Protein AF-0000000077371888 (afdb_homodimer)

Organism: NCBI:txid30044

Nearest PDB structures (foldseek):
  1ywh-assembly2_C  TM=6.115E-01  e=8.824E-02  Homo sapiens
  5wux-ass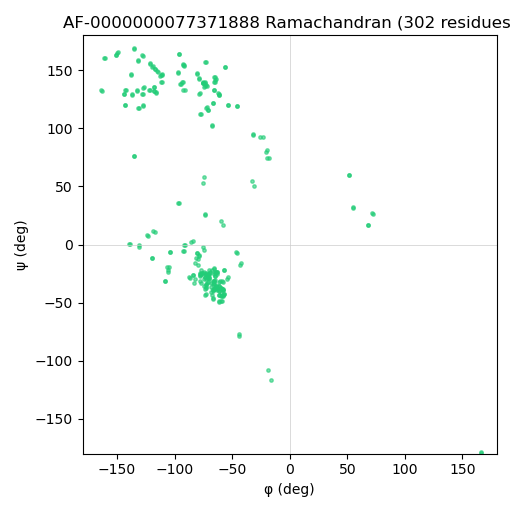embly3_E  TM=1.763E-01  e=5.895E+00  Homo sapiens

Structure (mmCIF, N/CA/C/O backbone):
data_AF-0000000077371888-model_v1
#
loop_
_entity.id
_entity.type
_entity.pdbx_description
1 polymer 'Protein quiver'
#
loop_
_atom_site.group_PDB
_atom_site.id
_atom_site.type_symbol
_atom_site.label_atom_id
_atom_site.label_alt_id
_atom_site.label_comp_id
_atom_site.label_asym_id
_atom_site.label_entity_id
_atom_site.label_seq_id
_atom_site.pdbx_PDB_ins_code
_atom_site.Cartn_x
_atom_site.Cartn_y
_atom_site.Cartn_z
_atom_site.occupancy
_atom_site.B_iso_or_equiv
_atom_site.auth_seq_id
_atom_site.auth_comp_id
_atom_site.auth_asym_id
_atom_site.auth_atom_id
_atom_site.pdbx_PDB_model_num
ATOM 1 N N . MET A 1 1 ? -10.828 55 22.969 1 31.5 1 MET A N 1
ATOM 2 C CA . MET A 1 1 ? -10.188 53.781 23.453 1 31.5 1 MET A CA 1
ATOM 3 C C . MET A 1 1 ? -10.781 52.531 22.797 1 31.5 1 MET A C 1
ATOM 5 O O . MET A 1 1 ? -10.422 51.406 23.141 1 31.5 1 MET A O 1
ATOM 9 N N . TYR A 1 2 ? -11.992 52.594 22.344 1 49.09 2 TYR A N 1
ATOM 10 C CA . TYR A 1 2 ? -12.734 51.469 21.766 1 49.09 2 TYR A CA 1
ATOM 11 C C . TYR A 1 2 ? -12.117 51.062 20.438 1 49.09 2 TYR A C 1
ATOM 13 O O . TYR A 1 2 ? -12.391 49.969 19.953 1 49.09 2 TYR A O 1
ATOM 21 N N . LYS A 1 3 ? -11.562 51.938 19.641 1 50.28 3 LYS A N 1
ATOM 22 C CA . LYS A 1 3 ? -11.039 51.562 18.328 1 50.28 3 LYS A CA 1
ATOM 23 C C . LYS A 1 3 ? -9.891 50.562 18.469 1 50.28 3 LYS A C 1
ATOM 25 O O . LYS A 1 3 ? -9.523 49.906 17.484 1 50.28 3 LYS A O 1
ATOM 30 N N . LYS A 1 4 ? -9.086 50.719 19.516 1 49.94 4 LYS A N 1
ATOM 31 C CA . LYS A 1 4 ? -7.941 49.844 19.672 1 49.94 4 LYS A CA 1
ATOM 32 C C . LYS A 1 4 ? -8.398 48.406 19.891 1 49.94 4 LYS A C 1
ATOM 34 O O . LYS A 1 4 ? -7.66 47.438 19.609 1 49.94 4 LYS A O 1
ATOM 39 N N . VAL A 1 5 ? -9.57 48.25 20.516 1 48.91 5 VAL A N 1
ATOM 40 C CA . VAL A 1 5 ? -9.969 46.875 20.828 1 48.91 5 VAL A CA 1
ATOM 41 C C . VAL A 1 5 ? -10.484 46.188 19.578 1 48.91 5 VAL A C 1
ATOM 43 O O . VAL A 1 5 ? -10.43 44.969 19.469 1 48.91 5 VAL A O 1
ATOM 46 N N . LEU A 1 6 ? -10.984 46.938 18.609 1 47.34 6 LEU A N 1
ATOM 47 C CA . LEU A 1 6 ? -11.586 46.25 17.484 1 47.34 6 LEU A CA 1
ATOM 48 C C . LEU A 1 6 ? -10.508 45.625 16.594 1 47.34 6 LEU A C 1
ATOM 50 O O . LEU A 1 6 ? -10.727 44.562 15.992 1 47.34 6 LEU A O 1
ATOM 54 N N . THR A 1 7 ? -9.289 46.219 16.578 1 47.88 7 THR A N 1
ATOM 55 C CA . THR A 1 7 ? -8.344 45.656 15.617 1 47.88 7 THR A CA 1
ATOM 56 C C . THR A 1 7 ? -7.805 44.312 16.109 1 47.88 7 THR A C 1
ATOM 58 O O . THR A 1 7 ? -7.449 43.438 15.305 1 47.88 7 THR A O 1
ATOM 61 N N . VAL A 1 8 ? -7.758 44.219 17.5 1 45.88 8 VAL A N 1
ATOM 62 C CA . VAL A 1 8 ? -7.141 42.969 17.969 1 45.88 8 VAL A CA 1
ATOM 63 C C . VAL A 1 8 ? -8.094 41.812 17.734 1 45.88 8 VAL A C 1
ATOM 65 O O . VAL A 1 8 ? -7.652 40.656 17.562 1 45.88 8 VAL A O 1
ATOM 68 N N . SER A 1 9 ? -9.414 42.125 17.688 1 46.62 9 SER A N 1
ATOM 69 C CA . SER A 1 9 ? -10.289 40.969 17.562 1 46.62 9 SER A CA 1
ATOM 70 C C . SER A 1 9 ? -10.234 40.375 16.141 1 46.62 9 SER A C 1
ATOM 72 O O . SER A 1 9 ? -10.516 39.188 15.945 1 46.62 9 SER A O 1
ATOM 74 N N . VAL A 1 10 ? -10.148 41.312 15.188 1 45.78 10 VAL A N 1
ATOM 75 C CA . VAL A 1 10 ? -10.188 40.75 13.836 1 45.78 10 VAL A CA 1
ATOM 76 C C . VAL A 1 10 ? -8.938 39.906 13.594 1 45.78 10 VAL A C 1
ATOM 78 O O . VAL A 1 10 ? -8.984 38.906 12.852 1 45.78 10 VAL A O 1
ATOM 81 N N . LEU A 1 11 ? -7.84 40.344 14.25 1 44.25 11 LEU A N 1
ATOM 82 C CA . LEU A 1 11 ? -6.637 39.562 13.961 1 44.25 11 LEU A CA 1
ATOM 83 C C . LEU A 1 11 ? -6.719 38.188 14.57 1 44.25 11 LEU A C 1
ATOM 85 O O . LEU A 1 11 ? -6.094 37.25 14.07 1 44.25 11 LEU A O 1
ATOM 89 N N . LEU A 1 12 ? -7.441 38.125 15.688 1 42.69 12 LEU A N 1
ATOM 90 C CA . LEU A 1 12 ? -7.477 36.781 16.266 1 42.69 12 LEU A CA 1
ATOM 91 C C . LEU A 1 12 ? -8.352 35.844 15.445 1 42.69 12 LEU A C 1
ATOM 93 O O . LEU A 1 12 ? -8.188 34.625 15.5 1 42.69 12 LEU A O 1
ATOM 97 N N . ALA A 1 13 ? -9.406 36.406 14.898 1 42.41 13 ALA A N 1
ATOM 98 C CA . ALA A 1 13 ? -10.305 35.469 14.203 1 42.41 13 ALA A CA 1
ATOM 99 C C . ALA A 1 13 ? -9.617 34.844 13 1 42.41 13 ALA A C 1
ATOM 101 O O . ALA A 1 13 ? -10.039 33.781 12.508 1 42.41 13 ALA A O 1
ATOM 102 N N . PHE A 1 14 ? -8.812 35.625 12.312 1 41.66 14 PHE A N 1
ATOM 103 C CA . PHE A 1 14 ? -8.336 35.031 11.055 1 41.66 14 PHE A CA 1
ATOM 104 C C . PHE A 1 14 ? -7.562 33.75 11.305 1 41.66 14 PHE A C 1
ATOM 106 O O . PHE A 1 14 ? -7.535 32.875 10.445 1 41.66 14 PHE A O 1
ATOM 113 N N . ILE A 1 15 ? -6.777 33.875 12.328 1 38.34 15 ILE A N 1
ATOM 114 C CA . ILE A 1 15 ? -5.797 32.781 12.305 1 38.34 15 ILE A CA 1
ATOM 115 C C . ILE A 1 15 ? -6.465 31.469 12.719 1 38.34 15 ILE A C 1
ATOM 117 O O . ILE A 1 15 ? -5.789 30.516 13.117 1 38.34 15 ILE A O 1
ATOM 121 N N . CYS A 1 16 ? -7.672 31.5 13.102 1 36.72 16 CYS A N 1
ATOM 122 C CA . CYS A 1 16 ? -8.117 30.141 13.344 1 36.72 16 CYS A CA 1
ATOM 123 C C . CYS A 1 16 ? -7.969 29.297 12.086 1 36.72 16 CYS A C 1
ATOM 125 O O . CYS A 1 16 ? -8.945 29.078 11.359 1 36.72 16 CYS A O 1
ATOM 127 N N . VAL A 1 17 ? -7.203 29.734 11.141 1 38.38 17 VAL A N 1
ATOM 128 C CA . VAL A 1 17 ? -7.008 28.734 10.094 1 38.38 17 VAL A CA 1
ATOM 129 C C . VAL A 1 17 ? -7.039 27.344 10.703 1 38.38 17 VAL A C 1
ATOM 131 O O . VAL A 1 17 ? -6.438 27.094 11.75 1 38.38 17 VAL A O 1
ATOM 134 N N . ARG A 1 18 ? -8.18 26.734 10.688 1 39.91 18 ARG A N 1
ATOM 135 C CA . ARG A 1 18 ? -8.234 25.281 10.867 1 39.91 18 ARG A CA 1
ATOM 136 C C . ARG A 1 18 ? -6.867 24.656 10.617 1 39.91 18 ARG A C 1
ATOM 138 O O . ARG A 1 18 ? -6.352 24.703 9.5 1 39.91 18 ARG A O 1
ATOM 145 N N . LEU A 1 19 ? -5.926 24.781 11.5 1 40.38 19 LEU A N 1
ATOM 146 C CA . LEU A 1 19 ? -4.754 23.906 11.453 1 40.38 19 LEU A CA 1
ATOM 147 C C . LEU A 1 19 ? -5.113 22.547 10.883 1 40.38 19 LEU A C 1
ATOM 149 O O . LEU A 1 19 ? -5.793 21.75 11.531 1 40.38 19 LEU A O 1
ATOM 153 N N . ALA A 1 20 ? -5.75 22.547 9.797 1 46.78 20 ALA A N 1
ATOM 154 C CA . ALA A 1 20 ? -5.742 21.219 9.203 1 46.78 20 ALA A CA 1
ATOM 155 C C . ALA A 1 20 ? -4.594 20.375 9.742 1 46.78 20 ALA A C 1
ATOM 157 O O . ALA A 1 20 ? -3.443 20.828 9.773 1 46.78 20 ALA A O 1
ATOM 158 N N . ALA A 1 21 ? -4.844 19.844 10.961 1 57.78 21 ALA A N 1
ATOM 159 C CA . ALA A 1 21 ? -3.84 19 11.617 1 57.78 21 ALA A CA 1
ATOM 160 C C . ALA A 1 21 ? -2.889 18.391 10.594 1 57.78 21 ALA A C 1
ATOM 162 O O . ALA A 1 21 ? -3.322 17.688 9.68 1 57.78 21 ALA A O 1
ATOM 163 N N . SER A 1 22 ? -1.815 19.031 10.336 1 86.62 22 SER A N 1
ATOM 164 C CA . SER A 1 22 ? -0.741 18.625 9.438 1 86.62 22 SER A CA 1
ATOM 165 C C . SER A 1 22 ? -0.355 17.156 9.656 1 86.62 22 SER A C 1
ATOM 167 O O . SER A 1 22 ? -0.182 16.734 10.797 1 86.62 22 SER A O 1
ATOM 169 N N . LEU A 1 23 ? -0.468 16.359 8.75 1 93.44 23 LEU A N 1
ATOM 170 C CA . LEU A 1 23 ? -0.084 14.961 8.789 1 93.44 23 LEU A CA 1
ATOM 171 C C . LEU A 1 23 ? 1.412 14.812 9.047 1 93.44 23 LEU A C 1
ATOM 173 O O . LEU A 1 23 ? 2.221 15.531 8.461 1 93.44 23 LEU A O 1
ATOM 177 N N . SER A 1 24 ? 1.751 13.953 10.047 1 96.56 24 SER A N 1
ATOM 178 C CA . SER A 1 24 ? 3.148 13.617 10.297 1 96.56 24 SER A CA 1
ATOM 179 C C . SER A 1 24 ? 3.447 12.164 9.938 1 96.56 24 SER A C 1
ATOM 181 O O . SER A 1 24 ? 2.633 11.281 10.195 1 96.56 24 SER A O 1
ATOM 183 N N . CYS A 1 25 ? 4.633 12.023 9.336 1 97.62 25 CYS A N 1
ATOM 184 C CA . CYS A 1 25 ? 5.055 10.688 8.93 1 97.62 25 CYS A CA 1
ATOM 185 C C . CYS A 1 25 ? 6.484 10.406 9.367 1 97.62 25 CYS A C 1
ATOM 187 O O . CYS A 1 25 ? 7.25 11.336 9.633 1 97.62 25 CYS A O 1
ATOM 189 N N . TYR A 1 26 ? 6.836 9.102 9.469 1 97.69 26 TYR A N 1
ATOM 190 C CA . TYR A 1 26 ? 8.234 8.711 9.562 1 97.69 26 TYR A CA 1
ATOM 191 C C . TYR A 1 26 ? 8.922 8.812 8.211 1 97.69 26 TYR A C 1
ATOM 193 O O . TYR A 1 26 ? 8.336 8.477 7.18 1 97.69 26 TYR A O 1
ATOM 201 N N . THR A 1 27 ? 10.18 9.328 8.266 1 98.12 27 THR A N 1
ATOM 202 C CA . THR A 1 27 ? 10.93 9.492 7.023 1 98.12 27 THR A CA 1
ATOM 203 C C . THR A 1 27 ? 12.297 8.82 7.125 1 98.12 27 THR A C 1
ATOM 205 O O . THR A 1 27 ? 12.969 8.914 8.156 1 98.12 27 THR A O 1
ATOM 208 N N . CYS A 1 28 ? 12.727 8.109 6.156 1 97.94 28 CYS A N 1
ATOM 209 C CA . CYS A 1 28 ? 14.039 7.512 5.938 1 97.94 28 CYS A CA 1
ATOM 210 C C . CYS A 1 28 ? 14.234 7.145 4.473 1 97.94 28 CYS A C 1
ATOM 212 O O . CYS A 1 28 ? 13.266 7.016 3.725 1 97.94 28 CYS A O 1
ATOM 214 N N . VAL A 1 29 ? 15.523 6.965 4.008 1 97.06 29 VAL A N 1
ATOM 215 C CA . VAL A 1 29 ? 15.727 6.809 2.568 1 97.06 29 VAL A CA 1
ATOM 216 C C . VAL A 1 29 ? 16.609 5.59 2.297 1 97.06 29 VAL A C 1
ATOM 218 O O . VAL A 1 29 ? 16.938 5.297 1.145 1 97.06 29 VAL A O 1
ATOM 221 N N . ASN A 1 30 ? 17.062 4.922 3.348 1 95.06 30 ASN A N 1
ATOM 222 C CA . ASN A 1 30 ? 17.781 3.666 3.215 1 95.06 30 ASN A CA 1
ATOM 223 C C . ASN A 1 30 ? 17.547 2.75 4.414 1 95.06 30 ASN A C 1
ATOM 225 O O . ASN A 1 30 ? 17.031 3.188 5.441 1 95.06 30 ASN A O 1
ATOM 229 N N . PRO A 1 31 ? 17.938 1.428 4.199 1 95.31 31 PRO A N 1
ATOM 230 C CA . PRO A 1 31 ? 17.641 0.455 5.254 1 95.31 31 PRO A CA 1
ATOM 231 C C . PRO A 1 31 ? 18.266 0.824 6.594 1 95.31 31 PRO A C 1
ATOM 233 O O . PRO A 1 31 ? 17.641 0.655 7.645 1 95.31 31 PRO A O 1
ATOM 236 N N . ASN A 1 32 ? 19.422 1.334 6.602 1 94.44 32 ASN A N 1
ATOM 237 C CA . ASN A 1 32 ? 20.094 1.685 7.844 1 94.44 32 ASN A CA 1
ATOM 238 C C . ASN A 1 32 ? 19.391 2.832 8.562 1 94.44 32 ASN A C 1
ATOM 240 O O . ASN A 1 32 ? 19.156 2.766 9.766 1 94.44 32 ASN A O 1
ATOM 244 N N . ASP A 1 33 ? 19.016 3.912 7.871 1 95.12 33 ASP A N 1
ATOM 245 C CA . ASP A 1 33 ? 18.312 5.055 8.438 1 95.12 33 ASP A CA 1
ATOM 246 C C . ASP A 1 33 ? 16.922 4.652 8.922 1 95.12 33 ASP A C 1
ATOM 248 O O . ASP A 1 33 ? 16.391 5.254 9.852 1 95.12 33 ASP A O 1
ATOM 252 N N . CYS A 1 34 ? 16.406 3.652 8.305 1 96.5 34 CYS A N 1
ATOM 253 C CA . CYS A 1 34 ? 15.023 3.273 8.594 1 96.5 34 CYS A CA 1
ATOM 254 C C . CYS A 1 34 ? 14.938 2.482 9.898 1 96.5 34 CYS A C 1
ATOM 256 O O . CYS A 1 34 ? 13.844 2.234 10.406 1 96.5 34 CYS A O 1
ATOM 258 N N . LYS A 1 35 ? 16.047 2.119 10.43 1 93.62 35 LYS A N 1
ATOM 259 C CA . LYS A 1 35 ? 16.047 1.517 11.766 1 93.62 35 LYS A CA 1
ATOM 260 C C . LYS A 1 35 ? 15.609 2.521 12.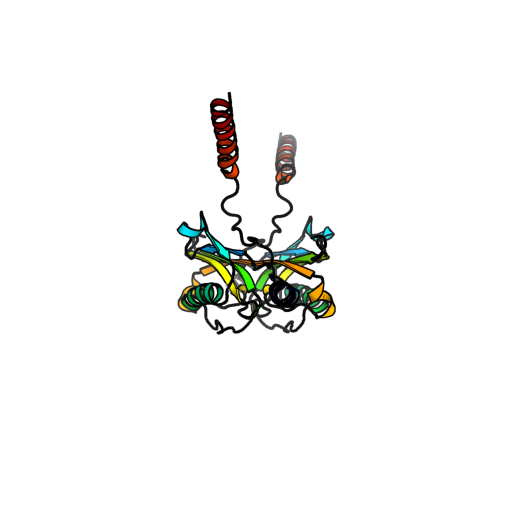828 1 93.62 35 LYS A C 1
ATOM 262 O O . LYS A 1 35 ? 15 2.146 13.82 1 93.62 35 LYS A O 1
ATOM 267 N N . LYS A 1 36 ? 15.93 3.738 12.656 1 94.75 36 LYS A N 1
ATOM 268 C CA . LYS A 1 36 ? 15.523 4.859 13.5 1 94.75 36 LYS A CA 1
ATOM 269 C C . LYS A 1 36 ? 15.07 6.047 12.656 1 94.75 36 LYS A C 1
ATOM 271 O O . LYS A 1 36 ? 15.719 7.09 12.641 1 94.75 36 LYS A O 1
ATOM 276 N N . PRO A 1 37 ? 13.906 5.914 12.141 1 96.75 37 PRO A N 1
ATOM 277 C CA . PRO A 1 37 ? 13.453 6.973 11.227 1 96.75 37 PRO A CA 1
ATOM 278 C C . PRO A 1 37 ? 13.094 8.266 11.961 1 96.75 37 PRO A C 1
ATOM 280 O O . PRO A 1 37 ? 12.766 8.234 13.148 1 96.75 37 PRO A O 1
ATOM 283 N N . LYS A 1 38 ? 13.141 9.328 11.266 1 96.44 38 LYS A N 1
ATOM 284 C CA . LYS A 1 38 ? 12.766 10.625 11.82 1 96.44 38 LYS A CA 1
ATOM 285 C C . LYS A 1 38 ? 11.297 10.938 11.547 1 96.44 38 LYS A C 1
ATOM 287 O O . LYS A 1 38 ? 10.719 10.414 10.594 1 96.44 38 LYS A O 1
ATOM 292 N N . GLN A 1 39 ? 10.766 11.742 12.398 1 96.81 39 GLN A N 1
ATOM 293 C CA . GLN A 1 39 ? 9.406 12.234 12.172 1 96.81 39 GLN A CA 1
ATOM 294 C C . GLN A 1 39 ? 9.422 13.539 11.383 1 96.81 39 GLN A C 1
ATOM 296 O O . GLN A 1 39 ? 10.211 14.438 11.672 1 96.81 39 GLN A O 1
ATOM 301 N N . THR A 1 40 ? 8.586 13.609 10.375 1 97.25 40 THR A N 1
ATOM 302 C CA . THR A 1 40 ? 8.5 14.797 9.539 1 97.25 40 THR A CA 1
ATOM 303 C C . THR A 1 40 ? 7.043 15.211 9.344 1 97.25 40 THR A C 1
ATOM 305 O O . THR A 1 40 ? 6.184 14.367 9.062 1 97.25 40 THR A O 1
ATOM 308 N N . THR A 1 41 ? 6.766 16.5 9.539 1 96.88 41 THR A N 1
ATOM 309 C CA . THR A 1 41 ? 5.465 17.031 9.148 1 96.88 41 THR A CA 1
ATOM 310 C C . THR A 1 41 ? 5.371 17.172 7.629 1 96.88 41 THR A C 1
ATOM 312 O O . THR A 1 41 ? 6.281 17.688 6.984 1 96.88 41 THR A O 1
ATOM 315 N N . CYS A 1 42 ? 4.234 16.75 7.113 1 96.38 42 CYS A N 1
ATOM 316 C CA . CYS A 1 42 ? 4.113 16.703 5.66 1 96.38 42 CYS A CA 1
ATOM 317 C C . CYS A 1 42 ? 3.861 18.094 5.082 1 96.38 42 CYS A C 1
ATOM 319 O O . CYS A 1 42 ? 2.975 18.812 5.547 1 96.38 42 CYS A O 1
ATOM 321 N N . THR A 1 43 ? 4.602 18.422 4.141 1 95.19 43 THR A N 1
ATOM 322 C CA . THR A 1 43 ? 4.496 19.594 3.26 1 95.19 43 THR A CA 1
ATOM 323 C C . THR A 1 43 ? 4.715 19.172 1.806 1 95.19 43 THR A C 1
ATOM 325 O O . THR A 1 43 ? 5.117 18.047 1.526 1 95.19 43 THR A O 1
ATOM 328 N N . THR A 1 44 ? 4.418 20.078 0.918 1 95.06 44 THR A N 1
ATOM 329 C CA . THR A 1 44 ? 4.699 19.828 -0.49 1 95.06 44 THR A CA 1
ATOM 330 C C . THR A 1 44 ? 6.176 19.516 -0.698 1 95.06 44 THR A C 1
ATOM 332 O O . THR A 1 44 ? 6.527 18.594 -1.443 1 95.06 44 THR A O 1
ATOM 335 N N . ALA A 1 45 ? 7.016 20.281 -0.023 1 95.56 45 ALA A N 1
ATOM 336 C CA . ALA A 1 45 ? 8.453 20.062 -0.159 1 95.56 45 ALA A CA 1
ATOM 337 C C . ALA A 1 45 ? 8.852 18.672 0.315 1 95.56 45 ALA A C 1
ATOM 339 O O . ALA A 1 45 ? 9.609 17.969 -0.363 1 95.56 45 ALA A O 1
ATOM 340 N N . ALA A 1 46 ? 8.398 18.297 1.452 1 96.5 46 ALA A N 1
ATOM 341 C CA . ALA A 1 46 ? 8.703 16.984 1.995 1 96.5 46 ALA A CA 1
ATOM 342 C C . ALA A 1 46 ? 8.219 15.875 1.062 1 96.5 46 ALA A C 1
ATOM 344 O O . ALA A 1 46 ? 8.93 14.898 0.827 1 96.5 46 ALA A O 1
ATOM 345 N N . ALA A 1 47 ? 7.02 16.016 0.559 1 97.12 47 ALA A N 1
ATOM 346 C CA . ALA A 1 47 ? 6.453 15.031 -0.357 1 97.12 47 ALA A CA 1
ATOM 347 C C . ALA A 1 47 ? 7.25 14.969 -1.656 1 97.12 47 ALA A C 1
ATOM 349 O O . ALA A 1 47 ? 7.43 13.891 -2.23 1 97.12 47 ALA A O 1
ATOM 350 N N . ASN A 1 48 ? 7.75 16.078 -2.123 1 96.56 48 ASN A N 1
ATOM 351 C CA . ASN A 1 48 ? 8.562 16.109 -3.334 1 96.56 48 ASN A CA 1
ATOM 352 C C . ASN A 1 48 ? 9.883 15.383 -3.139 1 96.56 48 ASN A C 1
ATOM 354 O O . ASN A 1 48 ? 10.375 14.719 -4.055 1 96.56 48 ASN A O 1
ATOM 358 N N . VAL A 1 49 ? 10.469 15.516 -1.993 1 97.06 49 VAL A N 1
ATOM 359 C CA . VAL A 1 49 ? 11.711 14.805 -1.698 1 97.06 49 VAL A CA 1
ATOM 360 C C . VAL A 1 49 ? 11.477 13.297 -1.81 1 97.06 49 VAL A C 1
ATOM 362 O O . VAL A 1 49 ? 12.266 12.586 -2.43 1 97.06 49 VAL A O 1
ATOM 365 N N . THR A 1 50 ? 10.422 12.828 -1.192 1 97.62 50 THR A N 1
ATOM 366 C CA . THR A 1 50 ? 10.094 11.406 -1.296 1 97.62 50 THR A CA 1
ATOM 367 C C . THR A 1 50 ? 9.906 11 -2.754 1 97.62 50 THR A C 1
ATOM 369 O O . THR A 1 50 ? 10.398 9.953 -3.182 1 97.62 50 THR A O 1
ATOM 372 N N . SER A 1 51 ? 9.195 11.797 -3.533 1 97.81 51 SER A N 1
ATOM 373 C CA . SER A 1 51 ? 8.984 11.516 -4.949 1 97.81 51 SER A CA 1
ATOM 374 C C . SER A 1 51 ? 10.312 11.453 -5.703 1 97.81 51 SER A C 1
ATOM 376 O O . SER A 1 51 ? 10.461 10.648 -6.629 1 97.81 51 SER A O 1
ATOM 378 N N . ASP A 1 52 ? 11.211 12.281 -5.344 1 97.56 52 ASP A N 1
ATOM 379 C CA . ASP A 1 52 ? 12.523 12.258 -5.98 1 97.56 52 ASP A CA 1
ATOM 380 C C . ASP A 1 52 ? 13.227 10.914 -5.75 1 97.56 52 ASP A C 1
ATOM 382 O O . ASP A 1 52 ? 13.82 10.352 -6.672 1 97.56 52 ASP A O 1
ATOM 386 N N . TYR A 1 53 ? 13.148 10.438 -4.57 1 97.94 53 TYR A N 1
ATOM 387 C CA . TYR A 1 53 ? 13.75 9.141 -4.285 1 97.94 53 TYR A CA 1
ATOM 388 C C . TYR A 1 53 ? 13.023 8.023 -5.027 1 97.94 53 TYR A C 1
ATOM 390 O O . TYR A 1 53 ? 13.648 7.07 -5.488 1 97.94 53 TYR A O 1
ATOM 398 N N . LEU A 1 54 ? 11.688 8.109 -5.09 1 97.94 54 LEU A N 1
ATOM 399 C CA . LEU A 1 54 ? 10.938 7.137 -5.875 1 97.94 54 LEU A CA 1
ATOM 400 C C . LEU A 1 54 ? 11.398 7.137 -7.328 1 97.94 54 LEU A C 1
ATOM 402 O O . LEU A 1 54 ? 11.508 6.078 -7.945 1 97.94 54 LEU A O 1
ATOM 406 N N . ARG A 1 55 ? 11.688 8.297 -7.887 1 97.75 55 ARG A N 1
ATOM 407 C CA . ARG A 1 55 ? 12.047 8.445 -9.289 1 97.75 55 ARG A CA 1
ATOM 408 C C . ARG A 1 55 ? 13.352 7.723 -9.609 1 97.75 55 ARG A C 1
ATOM 410 O O . ARG A 1 55 ? 13.602 7.359 -10.758 1 97.75 55 ARG A O 1
ATOM 417 N N . VAL A 1 56 ? 14.156 7.531 -8.625 1 97.5 56 VAL A N 1
ATOM 418 C CA . VAL A 1 56 ? 15.43 6.852 -8.844 1 97.5 56 VAL A CA 1
ATOM 419 C C . VAL A 1 56 ? 15.18 5.43 -9.336 1 97.5 56 VAL A C 1
ATOM 421 O O . VAL A 1 56 ? 15.836 4.969 -10.273 1 97.5 56 VAL A O 1
ATOM 424 N N . TYR A 1 57 ? 14.203 4.746 -8.844 1 97.25 57 TYR A N 1
ATOM 425 C CA . TYR A 1 57 ? 14.086 3.314 -9.102 1 97.25 57 TYR A CA 1
ATOM 426 C C . TYR A 1 57 ? 12.781 2.994 -9.82 1 97.25 57 TYR A C 1
ATOM 428 O O . TYR A 1 57 ? 12.57 1.863 -10.266 1 97.25 57 TYR A O 1
ATOM 436 N N . HIS A 1 58 ? 11.891 3.934 -9.883 1 97.06 58 HIS A N 1
ATOM 437 C CA . HIS A 1 58 ? 10.578 3.666 -10.453 1 97.06 58 HIS A CA 1
ATOM 438 C C . HIS A 1 58 ? 10.336 4.516 -11.695 1 97.06 58 HIS A C 1
ATOM 440 O O . HIS A 1 58 ? 10.844 5.633 -11.805 1 97.06 58 HIS A O 1
ATOM 446 N N . ASP A 1 59 ? 9.531 3.984 -12.594 1 95.75 59 ASP A N 1
ATOM 447 C CA . ASP A 1 59 ? 9.039 4.723 -13.758 1 95.75 59 ASP A CA 1
ATOM 448 C C . ASP A 1 59 ? 7.703 5.398 -13.453 1 95.75 59 ASP A C 1
ATOM 450 O O . ASP A 1 59 ? 7.023 5.035 -12.492 1 95.75 59 ASP A O 1
ATOM 454 N N . ASN A 1 60 ? 7.379 6.477 -14.133 1 93.06 60 ASN A N 1
ATOM 455 C CA . ASN A 1 60 ? 6.062 7.105 -14.211 1 93.06 60 ASN A CA 1
ATOM 456 C C . ASN A 1 60 ? 5.699 7.805 -12.906 1 93.06 60 ASN A C 1
ATOM 458 O O . ASN A 1 60 ? 4.531 7.812 -12.508 1 93.06 60 ASN A O 1
ATOM 462 N N . VAL A 1 61 ? 6.738 8.203 -12.203 1 95.81 61 VAL A N 1
ATOM 463 C CA . VAL A 1 61 ? 6.449 9 -11.016 1 95.81 61 VAL A CA 1
ATOM 464 C C . VAL A 1 61 ? 5.957 10.383 -11.438 1 95.81 61 VAL A C 1
ATOM 466 O O . VAL A 1 61 ? 6.723 11.188 -11.969 1 95.81 61 VAL A O 1
ATOM 469 N N . ARG A 1 62 ? 4.727 10.703 -11.125 1 90.88 62 ARG A N 1
ATOM 470 C CA . ARG A 1 62 ? 4.117 11.945 -11.586 1 90.88 62 ARG A CA 1
ATOM 471 C C . ARG A 1 62 ? 4.555 13.117 -10.711 1 90.88 62 ARG A C 1
ATOM 473 O O . ARG A 1 62 ? 4.859 12.938 -9.531 1 90.88 62 ARG A O 1
ATOM 480 N N . ASN A 1 63 ? 4.625 14.227 -11.414 1 88.5 63 ASN A N 1
ATOM 481 C CA . ASN A 1 63 ? 4.719 15.469 -10.656 1 88.5 63 ASN A CA 1
ATOM 482 C C . ASN A 1 63 ? 3.361 15.891 -10.102 1 88.5 63 ASN A C 1
ATOM 484 O O . ASN A 1 63 ? 2.416 16.109 -10.859 1 88.5 63 ASN A O 1
ATOM 488 N N . SER A 1 64 ? 3.342 15.812 -8.805 1 83.19 64 SER A N 1
ATOM 489 C CA . SER A 1 64 ? 2.021 16.031 -8.219 1 83.19 64 SER A CA 1
ATOM 490 C C . SER A 1 64 ? 1.849 17.469 -7.754 1 83.19 64 SER A C 1
ATOM 492 O O . SER A 1 64 ? 2.809 18.109 -7.312 1 83.19 64 SER A O 1
ATOM 494 N N . SER A 1 65 ? 0.562 17.875 -7.871 1 78.94 65 SER A N 1
ATOM 495 C CA . SER A 1 65 ? 0.13 19.156 -7.301 1 78.94 65 SER A CA 1
ATOM 496 C C . SER A 1 65 ? -0.939 18.953 -6.234 1 78.94 65 SER A C 1
ATOM 498 O O . SER A 1 65 ? -1.572 19.906 -5.789 1 78.94 65 SER A O 1
ATOM 500 N N . SER A 1 66 ? -1.062 17.672 -5.891 1 83.69 66 SER A N 1
ATOM 501 C CA . SER A 1 66 ? -2.082 17.391 -4.883 1 83.69 66 SER A CA 1
ATOM 502 C C . SER A 1 66 ? -1.724 18.031 -3.547 1 83.69 66 SER A C 1
ATOM 504 O O . SER A 1 66 ? -0.556 18.047 -3.152 1 83.69 66 SER A O 1
ATOM 506 N N . SER A 1 67 ? -2.758 18.562 -2.83 1 86.56 67 SER A N 1
ATOM 507 C CA . SER A 1 67 ? -2.562 19.109 -1.496 1 86.56 67 SER A CA 1
ATOM 508 C C . SER A 1 67 ? -2.799 18.062 -0.418 1 86.56 67 SER A C 1
ATOM 510 O O . SER A 1 67 ? -2.602 18.328 0.77 1 86.56 67 SER A O 1
ATOM 512 N N . ARG A 1 68 ? -3.234 16.938 -0.846 1 87.94 68 ARG A N 1
ATOM 513 C CA . ARG A 1 68 ? -3.451 15.852 0.105 1 87.94 68 ARG A CA 1
ATOM 514 C C . ARG A 1 68 ? -2.232 14.938 0.182 1 87.94 68 ARG A C 1
ATOM 516 O O . ARG A 1 68 ? -1.609 14.641 -0.838 1 87.94 68 ARG A O 1
ATOM 523 N N . PHE A 1 69 ? -1.933 14.562 1.457 1 93.5 69 PHE A N 1
ATOM 524 C CA . PHE A 1 69 ? -0.755 13.734 1.69 1 93.5 69 PHE A CA 1
ATOM 525 C C . PHE A 1 69 ? -1.146 12.406 2.324 1 93.5 69 PHE A C 1
ATOM 527 O O . PHE A 1 69 ? -2.193 12.297 2.965 1 93.5 69 PHE A O 1
ATOM 534 N N . ASP A 1 70 ? -0.321 11.438 2.066 1 95.12 70 ASP A N 1
ATOM 535 C CA . ASP A 1 70 ? -0.298 10.164 2.775 1 95.12 70 ASP A CA 1
ATOM 536 C C . ASP A 1 70 ? 1.105 9.844 3.285 1 95.12 70 ASP A C 1
ATOM 538 O O . ASP A 1 70 ? 2.08 10.477 2.873 1 95.12 70 ASP A O 1
ATOM 542 N N . CYS A 1 71 ? 1.092 8.898 4.238 1 97.25 71 CYS A N 1
ATOM 543 C CA . CYS A 1 71 ? 2.373 8.328 4.648 1 97.25 71 CYS A CA 1
ATOM 544 C C . CYS A 1 71 ? 2.697 7.074 3.85 1 97.25 71 CYS A C 1
ATOM 546 O O . CYS A 1 71 ? 1.816 6.254 3.588 1 97.25 71 CYS A O 1
ATOM 548 N N . LEU A 1 72 ? 3.963 6.969 3.488 1 98 72 LEU A N 1
ATOM 549 C CA . LEU A 1 72 ? 4.461 5.852 2.695 1 98 72 LEU A CA 1
ATOM 550 C C . LEU A 1 72 ? 5.508 5.059 3.471 1 98 72 LEU A C 1
ATOM 552 O O . LEU A 1 72 ? 6.379 5.641 4.121 1 98 72 LEU A O 1
ATOM 556 N N . ALA A 1 73 ? 5.438 3.736 3.455 1 98 73 ALA A N 1
ATOM 557 C CA . ALA A 1 73 ? 6.527 2.811 3.758 1 98 73 ALA A CA 1
ATOM 558 C C . ALA A 1 73 ? 6.715 1.797 2.635 1 98 73 ALA A C 1
ATOM 560 O O . ALA A 1 73 ? 5.805 1.02 2.332 1 98 73 ALA A O 1
ATOM 561 N N . LEU A 1 74 ? 7.914 1.815 2.059 1 97.81 74 LEU A N 1
ATOM 562 C CA . LEU A 1 74 ? 8.219 0.988 0.897 1 97.81 74 LEU A CA 1
ATOM 563 C C . LEU A 1 74 ? 9.492 0.176 1.127 1 97.81 74 LEU A C 1
ATOM 565 O O . LEU A 1 74 ? 10.5 0.712 1.593 1 97.81 74 LEU A O 1
ATOM 569 N N . GLN A 1 75 ? 9.375 -1.102 0.874 1 97.19 75 GLN A N 1
ATOM 570 C CA . GLN A 1 75 ? 10.539 -1.977 1.002 1 97.19 75 GLN A CA 1
ATOM 571 C C . GLN A 1 75 ? 10.617 -2.963 -0.16 1 97.19 75 GLN A C 1
ATOM 573 O O . GLN A 1 75 ? 9.617 -3.609 -0.498 1 97.19 75 GLN A O 1
ATOM 578 N N . TYR A 1 76 ? 11.758 -2.996 -0.743 1 96.88 76 TYR A N 1
ATOM 579 C CA . TYR A 1 76 ? 12.086 -4.031 -1.715 1 96.88 76 TYR A CA 1
ATOM 580 C C . TYR A 1 76 ? 13.172 -4.957 -1.181 1 96.88 76 TYR A C 1
ATOM 582 O O . TYR A 1 76 ? 14.078 -4.52 -0.467 1 96.88 76 TYR A O 1
ATOM 590 N N . THR A 1 77 ? 13.023 -6.184 -1.57 1 95.56 77 THR A N 1
ATOM 591 C CA . THR A 1 77 ? 14.047 -7.176 -1.263 1 95.56 77 THR A CA 1
ATOM 592 C C . THR A 1 77 ? 14.602 -7.797 -2.541 1 95.56 77 THR A C 1
ATOM 594 O O . THR A 1 77 ? 13.945 -7.766 -3.586 1 95.56 77 THR A O 1
ATOM 597 N N . HIS A 1 78 ? 15.805 -8.297 -2.418 1 93.5 78 HIS A N 1
ATOM 598 C CA . HIS A 1 78 ? 16.344 -9.086 -3.52 1 93.5 78 HIS A CA 1
ATOM 599 C C . HIS A 1 78 ? 15.664 -10.445 -3.609 1 93.5 78 HIS A C 1
ATOM 601 O O . HIS A 1 78 ? 15.539 -11.148 -2.604 1 93.5 78 HIS A O 1
ATOM 607 N N . SER A 1 79 ? 15.359 -10.812 -4.844 1 87.94 79 SER A N 1
ATOM 608 C CA . SER A 1 79 ? 14.562 -12.016 -5.062 1 87.94 79 SER A CA 1
ATOM 609 C C . SER A 1 79 ? 15.344 -13.273 -4.711 1 87.94 79 SER A C 1
ATOM 611 O O . SER A 1 79 ? 14.766 -14.281 -4.297 1 87.94 79 SER A O 1
ATOM 613 N N . ASN A 1 80 ? 16.719 -13.242 -4.738 1 89.06 80 ASN A N 1
ATOM 614 C CA . ASN A 1 80 ? 17.547 -14.43 -4.578 1 89.06 80 ASN A CA 1
ATOM 615 C C . ASN A 1 80 ? 17.844 -14.711 -3.107 1 89.06 80 ASN A C 1
ATOM 617 O O . ASN A 1 80 ? 18.047 -15.859 -2.719 1 89.06 80 ASN A O 1
ATOM 621 N N . ASN A 1 81 ? 17.875 -13.703 -2.236 1 91.31 81 ASN A N 1
ATOM 622 C CA . ASN A 1 81 ? 18.312 -13.953 -0.866 1 91.31 81 ASN A CA 1
ATOM 623 C C . ASN A 1 81 ? 17.453 -13.195 0.141 1 91.31 81 ASN A C 1
ATOM 625 O O . ASN A 1 81 ? 17.781 -13.141 1.326 1 91.31 81 ASN A O 1
ATOM 629 N N . ASN A 1 82 ? 16.484 -12.461 -0.22 1 89.88 82 ASN A N 1
ATOM 630 C CA . ASN A 1 82 ? 15.492 -11.781 0.614 1 89.88 82 ASN A CA 1
ATOM 631 C C . ASN A 1 82 ? 16.125 -10.656 1.429 1 89.88 82 ASN A C 1
ATOM 633 O O . ASN A 1 82 ? 15.562 -10.227 2.439 1 89.88 82 ASN A O 1
ATOM 637 N N . THR A 1 83 ? 17.344 -10.227 1.023 1 94.12 83 THR A N 1
ATOM 638 C CA . THR A 1 83 ? 17.953 -9.078 1.682 1 94.12 83 THR A CA 1
ATOM 639 C C . THR A 1 83 ? 17.266 -7.785 1.251 1 94.12 83 THR A C 1
ATOM 641 O O . THR A 1 83 ? 16.938 -7.613 0.076 1 94.12 83 THR A O 1
ATOM 644 N N . VAL A 1 84 ? 17.094 -6.922 2.258 1 95.25 84 VAL A N 1
ATOM 645 C CA . VAL A 1 84 ? 16.484 -5.629 1.949 1 95.25 84 VAL A CA 1
ATOM 646 C C . VAL A 1 84 ? 17.422 -4.816 1.063 1 95.25 84 VAL A C 1
ATOM 648 O O . VAL A 1 84 ? 18.562 -4.531 1.45 1 95.25 84 VAL A O 1
ATOM 651 N N . THR A 1 85 ? 16.984 -4.398 -0.126 1 95.06 85 THR A N 1
ATOM 652 C CA . THR A 1 85 ? 17.812 -3.693 -1.091 1 95.06 85 THR A CA 1
ATOM 653 C C . THR A 1 85 ? 17.422 -2.225 -1.188 1 95.06 85 THR A C 1
ATOM 655 O O . THR A 1 85 ? 18.234 -1.372 -1.531 1 95.06 85 THR A O 1
ATOM 658 N N . TYR A 1 86 ? 16.188 -1.912 -0.985 1 96.31 86 TYR A N 1
ATOM 659 C CA . TYR A 1 86 ? 15.664 -0.549 -1.013 1 96.31 86 TYR A CA 1
ATOM 660 C C . TYR A 1 86 ? 14.586 -0.356 0.045 1 96.31 86 TYR A C 1
ATOM 662 O O . TYR A 1 86 ? 13.75 -1.237 0.253 1 96.31 86 TYR A O 1
ATOM 670 N N . GLN A 1 87 ? 14.703 0.728 0.761 1 97.38 87 GLN A N 1
ATOM 671 C CA . GLN A 1 87 ? 13.711 1.084 1.771 1 97.38 87 GLN A CA 1
ATOM 672 C C . GLN A 1 87 ? 13.508 2.594 1.832 1 97.38 87 GLN A C 1
ATOM 674 O O . GLN A 1 87 ? 14.477 3.357 1.868 1 97.38 87 GLN A O 1
ATOM 679 N N . LEU A 1 88 ? 12.273 2.949 1.777 1 98 88 LEU A N 1
ATOM 680 C CA . LEU A 1 88 ? 11.906 4.359 1.711 1 98 88 LEU A CA 1
ATOM 681 C C . LEU A 1 88 ? 10.641 4.629 2.521 1 98 88 LEU A C 1
ATOM 683 O O . LEU A 1 88 ? 9.617 3.977 2.312 1 98 88 LEU A O 1
ATOM 687 N N . HIS A 1 89 ? 10.742 5.492 3.502 1 98.38 89 HIS A N 1
ATOM 688 C CA . HIS A 1 89 ? 9.578 6.031 4.199 1 98.38 89 HIS A CA 1
ATOM 689 C C . HIS A 1 89 ? 9.445 7.535 3.965 1 98.38 89 HIS A C 1
ATOM 691 O O . HIS A 1 89 ? 10.453 8.234 3.811 1 98.38 89 HIS A O 1
ATOM 697 N N . GLY A 1 90 ? 8.219 8.008 3.969 1 98.06 90 GLY A N 1
ATOM 698 C CA . GLY A 1 90 ? 8.086 9.453 3.855 1 98.06 90 GLY A CA 1
ATOM 699 C C . GLY A 1 90 ? 6.672 9.898 3.521 1 98.06 90 GLY A C 1
ATOM 700 O O . GLY A 1 90 ? 5.746 9.086 3.506 1 98.06 90 GLY A O 1
ATOM 701 N N . CYS A 1 91 ? 6.566 11.242 3.393 1 97.25 91 CYS A N 1
ATOM 702 C CA . CYS A 1 91 ? 5.344 11.867 2.9 1 97.25 91 CYS A CA 1
ATOM 703 C C . CYS A 1 91 ? 5.215 11.695 1.391 1 97.25 91 CYS A C 1
ATOM 705 O O . CYS A 1 91 ? 6.203 11.805 0.663 1 97.25 91 CYS A O 1
ATOM 707 N N . VAL A 1 92 ? 4.012 11.414 0.962 1 96.81 92 VAL A N 1
ATOM 708 C CA . VAL A 1 92 ? 3.775 11.352 -0.476 1 96.81 92 VAL A CA 1
ATOM 709 C C . VAL A 1 92 ? 2.455 12.039 -0.815 1 96.81 92 VAL A C 1
ATOM 711 O O . VAL A 1 92 ? 1.518 12.023 -0.015 1 96.81 92 VAL A O 1
ATOM 714 N N . HIS A 1 93 ? 2.482 12.664 -2.043 1 94.25 93 HIS A N 1
ATOM 715 C CA . HIS A 1 93 ? 1.194 13.133 -2.547 1 94.25 93 HIS A CA 1
ATOM 716 C C . HIS A 1 93 ? 0.266 11.961 -2.85 1 94.25 93 HIS A C 1
ATOM 718 O O . HIS A 1 93 ? 0.7 10.945 -3.395 1 94.25 93 HIS A O 1
ATOM 724 N N . SER A 1 94 ? -0.983 12.148 -2.502 1 88.94 94 SER A N 1
ATOM 725 C CA . SER A 1 94 ? -1.93 11.047 -2.594 1 88.94 94 SER A CA 1
ATOM 726 C C . SER A 1 94 ? -2.104 10.586 -4.035 1 88.94 94 SER A C 1
ATOM 728 O O . SER A 1 94 ? -2.439 9.422 -4.285 1 88.94 94 SER A O 1
ATOM 730 N N . ASP A 1 95 ? -1.833 11.414 -5.039 1 88.56 95 ASP A N 1
ATOM 731 C CA . ASP A 1 95 ? -2.09 11.086 -6.441 1 88.56 95 ASP A CA 1
ATOM 732 C C . ASP A 1 95 ? -0.866 10.445 -7.086 1 88.56 95 ASP A C 1
ATOM 734 O O . ASP A 1 95 ? -0.91 10.047 -8.258 1 88.56 95 ASP A O 1
ATOM 738 N N . VAL A 1 96 ? 0.215 10.258 -6.402 1 92.81 96 VAL A N 1
ATOM 739 C CA . VAL A 1 96 ? 1.429 9.648 -6.934 1 92.81 96 VAL A CA 1
ATOM 740 C C . VAL A 1 96 ? 1.24 8.141 -7.043 1 92.81 96 VAL A C 1
ATOM 742 O O . VAL A 1 96 ? 1.907 7.48 -7.844 1 92.81 96 VAL A O 1
ATOM 745 N N . SER A 1 97 ? 0.363 7.555 -6.273 1 90.94 97 SER A N 1
ATOM 746 C CA . SER A 1 97 ? 0.113 6.117 -6.289 1 90.94 97 SER A CA 1
ATOM 747 C C . SER A 1 97 ? 1.41 5.328 -6.148 1 90.94 97 SER A C 1
ATOM 749 O O . SER A 1 97 ? 1.693 4.438 -6.953 1 90.94 97 SER A O 1
ATOM 751 N N . ALA A 1 98 ? 2.086 5.531 -5.078 1 95.56 98 ALA A N 1
ATOM 752 C CA . ALA A 1 98 ? 3.455 5.055 -4.902 1 95.56 98 ALA A CA 1
ATOM 753 C C . ALA A 1 98 ? 3.521 3.533 -4.977 1 95.56 98 ALA A C 1
ATOM 755 O O . ALA A 1 98 ? 4.449 2.975 -5.57 1 95.56 98 ALA A O 1
ATOM 756 N N . CYS A 1 99 ? 2.557 2.82 -4.496 1 95.31 99 CYS A N 1
ATOM 757 C CA . CYS A 1 99 ? 2.617 1.365 -4.406 1 95.31 99 CYS A CA 1
ATOM 758 C C . CYS A 1 99 ? 2.287 0.722 -5.746 1 95.31 99 CYS A C 1
ATOM 760 O O . CYS A 1 99 ? 2.465 -0.485 -5.922 1 95.31 99 CYS A O 1
ATOM 762 N N . ALA A 1 100 ? 1.889 1.505 -6.652 1 91.44 100 ALA A N 1
ATOM 763 C CA . ALA A 1 100 ? 1.54 0.973 -7.965 1 91.44 100 ALA A CA 1
ATOM 764 C C . ALA A 1 100 ? 2.635 1.271 -8.984 1 91.44 100 ALA A C 1
ATOM 766 O O . ALA A 1 100 ? 2.566 0.814 -10.133 1 91.44 100 ALA A O 1
ATOM 767 N N . LEU A 1 101 ? 3.568 2 -8.602 1 93.81 101 LEU A N 1
ATOM 768 C CA . LEU A 1 101 ? 4.625 2.385 -9.523 1 93.81 101 LEU A CA 1
ATOM 769 C C . LEU A 1 101 ? 5.445 1.169 -9.945 1 93.81 101 LEU A C 1
ATOM 771 O O . LEU A 1 101 ? 5.859 0.37 -9.102 1 93.81 101 LEU A O 1
ATOM 775 N N . PRO A 1 102 ? 5.664 1.075 -11.227 1 91.88 102 PRO A N 1
ATOM 776 C CA . PRO A 1 102 ? 6.531 -0.018 -11.672 1 91.88 102 PRO A CA 1
ATOM 777 C C . PRO A 1 102 ? 8.016 0.283 -11.453 1 91.88 102 PRO A C 1
ATOM 779 O O . PRO A 1 102 ? 8.445 1.425 -11.633 1 91.88 102 PRO A O 1
ATOM 782 N N . LEU A 1 103 ? 8.703 -0.793 -11.094 1 94.81 103 LEU A N 1
ATOM 783 C CA . LEU A 1 103 ? 10.156 -0.68 -11.07 1 94.81 103 LEU A CA 1
ATOM 784 C C . LEU A 1 103 ? 10.703 -0.471 -12.477 1 94.81 103 LEU A C 1
ATOM 786 O O . LEU A 1 103 ? 10.141 -0.982 -13.453 1 94.81 103 LEU A O 1
ATOM 790 N N . LYS A 1 104 ? 11.789 0.361 -12.523 1 96.31 104 LYS A N 1
ATOM 791 C CA . LYS A 1 104 ? 12.539 0.381 -13.781 1 96.31 104 LYS A CA 1
ATOM 792 C C . LYS A 1 104 ? 13 -1.021 -14.164 1 96.31 104 LYS A C 1
ATOM 794 O O . LYS A 1 104 ? 13.273 -1.853 -13.297 1 96.31 104 LYS A O 1
ATOM 799 N N . ALA A 1 105 ? 13.172 -1.268 -15.43 1 94 105 ALA A N 1
ATOM 800 C CA . ALA A 1 105 ? 13.438 -2.588 -15.992 1 94 105 ALA A CA 1
ATOM 801 C C . ALA A 1 105 ? 14.711 -3.191 -15.391 1 94 105 ALA A C 1
ATOM 803 O O . ALA A 1 105 ? 14.766 -4.395 -15.133 1 94 105 ALA A O 1
ATOM 804 N N . GLN A 1 106 ? 15.703 -2.441 -15.164 1 94.06 106 GLN A N 1
ATOM 805 C CA . GLN A 1 106 ? 17 -2.924 -14.688 1 94.06 106 GLN A CA 1
ATOM 806 C C . GLN A 1 106 ? 16.875 -3.498 -13.281 1 94.06 106 GLN A C 1
ATOM 808 O O . GLN A 1 106 ? 17.734 -4.281 -12.852 1 94.06 106 GLN A O 1
ATOM 813 N N . TYR A 1 107 ? 15.828 -3.117 -12.57 1 94.44 107 TYR A N 1
ATOM 814 C CA . TYR A 1 107 ? 15.68 -3.594 -11.195 1 94.44 107 TYR A CA 1
ATOM 815 C C . TYR A 1 107 ? 14.586 -4.652 -11.109 1 94.44 107 TYR A C 1
ATOM 817 O O . TYR A 1 107 ? 14.523 -5.406 -10.133 1 94.44 107 TYR A O 1
ATOM 825 N N . SER A 1 108 ? 13.68 -4.695 -12.031 1 90.44 108 SER A N 1
ATOM 826 C CA . SER A 1 108 ? 12.445 -5.465 -11.945 1 90.44 108 SER A CA 1
ATOM 827 C C . SER A 1 108 ? 12.727 -6.965 -11.906 1 90.44 108 SER A C 1
ATOM 829 O O . SER A 1 108 ? 11.922 -7.738 -11.391 1 90.44 108 SER A O 1
ATOM 831 N N . TYR A 1 109 ? 13.836 -7.395 -12.406 1 88.81 109 TYR A N 1
ATOM 832 C CA . TYR A 1 109 ? 14.141 -8.82 -12.461 1 88.81 109 TYR A CA 1
ATOM 833 C C . TYR A 1 109 ? 14.734 -9.297 -11.133 1 88.81 109 TYR A C 1
ATOM 835 O O . TYR A 1 109 ? 14.562 -10.453 -10.758 1 88.81 109 TYR A O 1
ATOM 843 N N . ALA A 1 110 ? 15.336 -8.422 -10.438 1 92.88 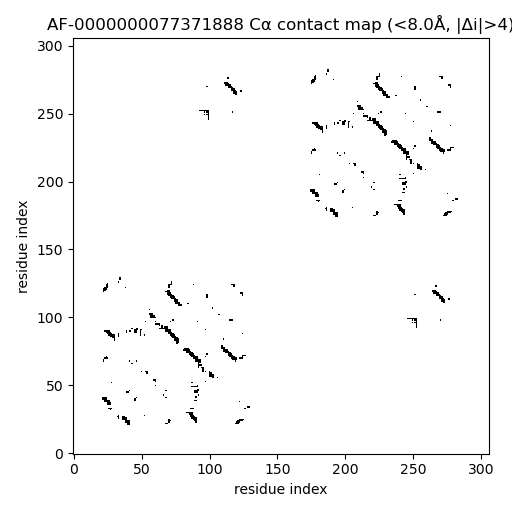110 ALA A N 1
ATOM 844 C CA . ALA A 1 110 ? 16.109 -8.836 -9.266 1 92.88 110 ALA A CA 1
ATOM 845 C C . ALA A 1 110 ? 15.375 -8.461 -7.977 1 92.88 110 ALA A C 1
ATOM 847 O O . ALA A 1 110 ? 15.664 -9.008 -6.91 1 92.88 110 ALA A O 1
ATOM 848 N N . TRP A 1 111 ? 14.477 -7.555 -8.141 1 93.81 111 TRP A N 1
ATOM 849 C CA . TRP A 1 111 ? 13.852 -7.051 -6.926 1 93.81 111 TRP A CA 1
ATOM 850 C C . TRP A 1 111 ? 12.398 -7.496 -6.832 1 93.81 111 TRP A C 1
ATOM 852 O O . TRP A 1 111 ? 11.727 -7.648 -7.852 1 93.81 111 TRP A O 1
ATOM 862 N N . ARG A 1 112 ? 11.984 -7.719 -5.57 1 90.62 112 ARG A N 1
ATOM 863 C CA . ARG A 1 112 ? 10.594 -8.016 -5.23 1 90.62 112 ARG A CA 1
ATOM 864 C C . ARG A 1 112 ? 10.039 -7 -4.238 1 90.62 112 ARG A C 1
ATOM 866 O O . ARG A 1 112 ? 10.727 -6.629 -3.279 1 90.62 112 ARG A O 1
ATOM 873 N N . LYS A 1 113 ? 8.867 -6.527 -4.543 1 93.81 113 LYS A N 1
ATOM 874 C CA . LYS A 1 113 ? 8.203 -5.672 -3.564 1 93.81 113 LYS A CA 1
ATOM 875 C C . LYS A 1 113 ? 7.812 -6.457 -2.314 1 93.81 113 LYS A C 1
ATOM 877 O O . LYS A 1 113 ? 6.797 -7.156 -2.305 1 93.81 113 LYS A O 1
ATOM 882 N N . ASN A 1 114 ? 8.562 -6.312 -1.313 1 94.12 114 ASN A N 1
ATOM 883 C CA . ASN A 1 114 ? 8.305 -6.996 -0.05 1 94.12 114 ASN A CA 1
ATOM 884 C C . ASN A 1 114 ? 7.113 -6.391 0.681 1 94.12 114 ASN A C 1
ATOM 886 O O . ASN A 1 114 ? 6.246 -7.117 1.171 1 94.12 114 ASN A O 1
ATOM 890 N N . LYS A 1 115 ? 7.094 -5.09 0.662 1 94.44 115 LYS A N 1
ATOM 891 C CA . LYS A 1 115 ? 5.992 -4.402 1.326 1 94.44 115 LYS A CA 1
ATOM 892 C C . LYS A 1 115 ? 5.902 -2.945 0.873 1 94.44 115 LYS A C 1
ATOM 894 O O . LYS A 1 115 ? 6.914 -2.246 0.808 1 94.44 115 LYS A O 1
ATOM 899 N N . CYS A 1 116 ? 4.691 -2.533 0.54 1 97.31 116 CYS A N 1
ATOM 900 C CA . CYS A 1 116 ? 4.355 -1.137 0.285 1 97.31 116 CYS A CA 1
ATOM 901 C C . CYS A 1 116 ? 3.1 -0.731 1.046 1 97.31 116 CYS A C 1
ATOM 903 O O . CYS A 1 116 ? 2.029 -1.303 0.835 1 97.31 116 CYS A O 1
ATOM 905 N N . VAL A 1 117 ? 3.279 0.225 1.944 1 96.38 117 VAL A N 1
ATOM 906 C CA . VAL A 1 117 ? 2.195 0.653 2.822 1 96.38 117 VAL A CA 1
ATOM 907 C C . VAL A 1 117 ? 1.841 2.111 2.535 1 96.38 117 VAL A C 1
ATOM 909 O O . VAL A 1 117 ? 2.727 2.965 2.445 1 96.38 117 VAL A O 1
ATOM 912 N N . ILE A 1 118 ? 0.548 2.385 2.355 1 96.12 118 ILE A N 1
ATOM 913 C CA . ILE A 1 118 ? -0.008 3.734 2.326 1 96.12 118 ILE A CA 1
ATOM 914 C C . ILE A 1 118 ? -1.007 3.904 3.469 1 96.12 118 ILE A C 1
ATOM 916 O O . ILE A 1 118 ? -1.854 3.037 3.697 1 96.12 118 ILE A O 1
ATOM 920 N N . CYS A 1 119 ? -0.881 5.039 4.238 1 93.69 119 CYS A N 1
ATOM 921 C CA . CYS A 1 119 ? -1.819 5.305 5.324 1 93.69 119 CYS A CA 1
ATOM 922 C C . CYS A 1 119 ? -1.981 6.801 5.555 1 93.69 119 CYS A C 1
ATOM 924 O O . CYS A 1 119 ? -1.142 7.594 5.125 1 93.69 119 CYS A O 1
ATOM 926 N N . SER A 1 120 ? -3.043 7.207 6.254 1 92.56 120 SER A N 1
ATOM 927 C CA . SER A 1 120 ? -3.389 8.625 6.285 1 92.56 120 SER A CA 1
ATOM 928 C C . SER A 1 120 ? -3.447 9.148 7.719 1 92.56 120 SER A C 1
ATOM 930 O O . SER A 1 120 ? -3.9 10.266 7.961 1 92.56 120 SER A O 1
ATOM 932 N N . GLY A 1 121 ? -3.057 8.391 8.727 1 88.81 121 GLY A N 1
ATOM 933 C CA . GLY A 1 121 ? -2.951 8.844 10.102 1 88.81 121 GLY A CA 1
ATOM 934 C C . GLY A 1 121 ? -1.548 9.273 10.484 1 88.81 121 GLY A C 1
ATOM 935 O O . GLY A 1 121 ? -0.587 8.984 9.773 1 88.81 121 GLY A O 1
ATOM 936 N N . ASN A 1 122 ? -1.429 10 11.609 1 91.19 122 ASN A N 1
ATOM 937 C CA . ASN A 1 122 ? -0.113 10.43 12.062 1 91.19 122 ASN A CA 1
ATOM 938 C C . ASN A 1 122 ? 0.793 9.242 12.375 1 91.19 122 ASN A C 1
ATOM 940 O O . ASN A 1 122 ? 0.39 8.312 13.078 1 91.19 122 ASN A O 1
ATOM 944 N N . ASN A 1 123 ? 2.004 9.297 11.766 1 94.25 123 ASN A N 1
ATOM 945 C CA . ASN A 1 123 ? 3.086 8.359 12.055 1 94.25 123 ASN A CA 1
ATOM 946 C C . ASN A 1 123 ? 2.637 6.914 11.867 1 94.25 123 ASN A C 1
ATOM 948 O O . ASN A 1 123 ? 3.07 6.027 12.609 1 94.25 123 ASN A O 1
ATOM 952 N N . CYS A 1 124 ? 1.732 6.75 10.953 1 91.69 124 CYS A N 1
ATOM 953 C CA . CYS A 1 124 ? 1.116 5.441 10.766 1 91.69 124 CYS A CA 1
ATOM 954 C C . CYS A 1 124 ? 2.023 4.523 9.953 1 91.69 124 CYS A C 1
ATOM 956 O O . CYS A 1 124 ? 1.765 3.322 9.852 1 91.69 124 CYS A O 1
ATOM 958 N N . ASN A 1 125 ? 3.086 4.965 9.305 1 95.06 125 ASN A N 1
ATOM 959 C CA . ASN A 1 125 ? 3.93 4.168 8.414 1 95.06 125 ASN A CA 1
ATOM 960 C C . ASN A 1 125 ? 5.152 3.627 9.148 1 95.06 125 ASN A C 1
ATOM 962 O O . ASN A 1 125 ? 6.234 3.521 8.562 1 95.06 125 ASN A O 1
ATOM 966 N N . LYS A 1 126 ? 4.891 3.309 10.367 1 85.56 126 LYS A N 1
ATOM 967 C CA . LYS A 1 126 ? 6.012 2.777 11.141 1 85.56 126 LYS A CA 1
ATOM 968 C C . LYS A 1 126 ? 6.367 1.364 10.688 1 85.56 126 LYS A C 1
ATOM 970 O O . LYS A 1 126 ? 5.484 0.579 10.336 1 85.56 126 LYS A O 1
ATOM 975 N N . SER A 1 127 ? 7.543 1.125 10.195 1 63.31 127 SER A N 1
ATOM 976 C CA . SER A 1 127 ? 8.008 -0.191 9.773 1 63.31 127 SER A CA 1
ATOM 977 C C . SER A 1 127 ? 7.844 -1.222 10.883 1 63.31 127 SER A C 1
ATOM 979 O O . SER A 1 127 ? 8.031 -0.908 12.062 1 63.31 127 SER A O 1
ATOM 981 N N . PRO A 1 128 ? 7.035 -2.395 10.711 1 48.78 128 PRO A N 1
ATOM 982 C CA . PRO A 1 128 ? 7.145 -3.457 11.711 1 48.78 128 PRO A CA 1
ATOM 983 C C . PRO A 1 128 ? 8.586 -3.734 12.125 1 48.78 128 PRO A C 1
ATOM 985 O O . PRO A 1 128 ? 8.844 -4.68 12.875 1 48.78 128 PRO A O 1
ATOM 988 N N . ALA A 1 129 ? 9.414 -3.33 11.453 1 38.78 129 ALA A N 1
ATOM 989 C CA . ALA A 1 129 ? 10.664 -3.965 11.891 1 38.78 129 ALA A CA 1
ATOM 990 C C . ALA A 1 129 ? 10.766 -3.977 13.414 1 38.78 129 ALA A C 1
ATOM 992 O O . ALA A 1 129 ? 11.188 -4.977 14 1 38.78 129 ALA A O 1
ATOM 993 N N . GLY A 1 130 ? 11.156 -2.754 14.008 1 35.56 130 GLY A N 1
ATOM 994 C CA . GLY A 1 130 ? 11.758 -2.74 15.328 1 35.56 130 GLY A CA 1
ATOM 995 C C . GLY A 1 130 ? 10.758 -2.973 16.453 1 35.56 130 GLY A C 1
ATOM 996 O O . GLY A 1 130 ? 9.961 -2.09 16.766 1 35.56 130 GLY A O 1
ATOM 997 N N . LYS A 1 131 ? 9.945 -4.023 16.438 1 34.12 131 LYS A N 1
ATOM 998 C CA . LYS A 1 131 ? 9.289 -4.246 17.734 1 34.12 131 LYS A CA 1
ATOM 999 C C . LYS A 1 131 ? 10.039 -3.535 18.859 1 34.12 131 LYS A C 1
ATOM 1001 O O . LYS A 1 131 ? 9.453 -2.746 19.594 1 34.12 131 LYS A O 1
ATOM 1006 N N . MET A 1 132 ? 10.703 -4.488 19.641 1 29.69 132 MET A N 1
ATOM 1007 C CA . MET A 1 132 ? 10.641 -4.664 21.094 1 29.69 132 MET A CA 1
ATOM 1008 C C . MET A 1 132 ? 11.367 -3.535 21.812 1 29.69 132 MET A C 1
ATOM 1010 O O . MET A 1 132 ? 11.43 -3.514 23.047 1 29.69 132 MET A O 1
ATOM 1014 N N . SER A 1 133 ? 12.328 -2.926 21.172 1 28.19 133 SER A N 1
ATOM 1015 C CA . SER A 1 133 ? 13.062 -2.496 22.359 1 28.19 133 SER A CA 1
ATOM 1016 C C . SER A 1 133 ? 12.344 -1.349 23.062 1 28.19 133 SER A C 1
ATOM 1018 O O . SER A 1 133 ? 12.547 -0.181 22.719 1 28.19 133 SER A O 1
ATOM 1020 N N . SER A 1 134 ? 11.062 -1.257 22.875 1 30.22 134 SER A N 1
ATOM 1021 C CA . SER A 1 134 ? 10.484 -0.222 23.734 1 30.22 134 SER A CA 1
ATOM 1022 C C . SER A 1 134 ? 11.008 -0.33 25.156 1 30.22 134 SER A C 1
ATOM 1024 O O . SER A 1 134 ? 10.516 0.352 26.062 1 30.22 134 SER A O 1
ATOM 1026 N N . SER A 1 135 ? 11.734 -1.395 25.344 1 28.59 135 SER A N 1
ATOM 1027 C CA . SER A 1 135 ? 12.094 -1.503 26.766 1 28.59 135 SER A CA 1
ATOM 1028 C C . SER A 1 135 ? 12.828 -0.259 27.25 1 28.59 135 SER A C 1
ATOM 1030 O O . SER A 1 135 ? 13.039 -0.08 28.438 1 28.59 135 SER A O 1
ATOM 1032 N N . VAL A 1 136 ? 13.383 0.428 26.297 1 26.89 136 VAL A N 1
ATOM 1033 C CA . VAL A 1 136 ? 14.406 1.222 26.969 1 26.89 136 VAL A CA 1
ATOM 1034 C C . VAL A 1 136 ? 13.781 2.471 27.578 1 26.89 136 VAL A C 1
ATOM 1036 O O . VAL A 1 136 ? 14.336 3.062 28.5 1 26.89 136 VAL A O 1
ATOM 1039 N N . TYR A 1 137 ? 12.711 2.967 26.969 1 28.61 137 TYR A N 1
ATOM 1040 C CA . TYR A 1 137 ? 12.477 4.305 27.5 1 28.61 137 TYR A CA 1
ATOM 1041 C C . TYR A 1 137 ? 11.766 4.246 28.844 1 28.61 137 TYR A C 1
ATOM 1043 O O . TYR A 1 137 ? 11.562 5.273 29.5 1 28.61 137 TYR A O 1
ATOM 1051 N N . THR A 1 138 ? 11.156 3.047 29.109 1 29.2 138 THR A N 1
ATOM 1052 C CA . THR A 1 138 ? 10.492 3.043 30.406 1 29.2 138 THR A CA 1
ATOM 1053 C C . THR A 1 138 ? 11.469 3.447 31.516 1 29.2 138 THR A C 1
ATOM 1055 O O . THR A 1 138 ? 11.07 4.027 32.531 1 29.2 138 THR A O 1
ATOM 1058 N N . ILE A 1 139 ? 12.758 3.094 31.219 1 28.92 139 ILE A N 1
ATOM 1059 C CA . ILE A 1 139 ? 13.648 3.191 32.375 1 28.92 139 ILE A CA 1
ATOM 1060 C C . ILE A 1 139 ? 14.008 4.652 32.625 1 28.92 139 ILE A C 1
ATOM 1062 O O . ILE A 1 139 ? 14.211 5.062 33.781 1 28.92 139 ILE A O 1
ATOM 1066 N N . ALA A 1 140 ? 13.93 5.445 31.547 1 30.14 140 ALA A N 1
ATOM 1067 C CA . ALA A 1 140 ? 14.586 6.727 31.797 1 30.14 140 ALA A CA 1
ATOM 1068 C C . ALA A 1 140 ? 13.703 7.629 32.656 1 30.14 140 ALA A C 1
ATOM 1070 O O . ALA A 1 140 ? 14.211 8.414 33.469 1 30.14 140 ALA A O 1
ATOM 1071 N N . ALA A 1 141 ? 12.406 7.461 32.438 1 30.77 141 ALA A N 1
ATOM 1072 C CA . ALA A 1 141 ? 11.602 8.461 33.156 1 30.77 141 ALA A CA 1
ATOM 1073 C C . ALA A 1 141 ? 11.664 8.273 34.656 1 30.77 141 ALA A C 1
ATOM 1075 O O . ALA A 1 141 ? 11.281 9.156 35.406 1 30.77 141 ALA A O 1
ATOM 1076 N N . ALA A 1 142 ? 12.031 6.984 35.031 1 31.2 142 ALA A N 1
ATOM 1077 C CA . ALA A 1 142 ? 11.984 6.801 36.469 1 31.2 142 ALA A CA 1
ATOM 1078 C C . ALA A 1 142 ? 13.031 7.668 37.156 1 31.2 142 ALA A C 1
ATOM 1080 O O . ALA A 1 142 ? 12.789 8.172 38.281 1 31.2 142 ALA A O 1
ATOM 1081 N N . THR A 1 143 ? 14.156 7.828 36.406 1 33.53 143 THR A N 1
ATOM 1082 C CA . THR A 1 143 ? 15.266 8.391 37.188 1 33.53 143 THR A CA 1
ATOM 1083 C C . THR A 1 143 ? 15.078 9.898 37.375 1 33.53 143 THR A C 1
ATOM 1085 O O . THR A 1 143 ? 15.617 10.484 38.312 1 33.53 143 THR A O 1
ATOM 1088 N N . LEU A 1 144 ? 14.359 10.492 36.406 1 35.44 144 LEU A N 1
ATOM 1089 C CA . LEU A 1 144 ? 14.398 11.945 36.562 1 35.44 144 LEU A CA 1
ATOM 1090 C C . LEU A 1 144 ? 13.547 12.398 37.75 1 35.44 144 LEU A C 1
ATOM 1092 O O . LEU A 1 144 ? 13.711 13.516 38.25 1 35.44 144 LEU A O 1
ATOM 1096 N N . GLY A 1 145 ? 12.586 11.508 38.031 1 33.88 145 GLY A N 1
ATOM 1097 C CA . GLY A 1 145 ? 11.742 11.898 39.156 1 33.88 145 GLY A CA 1
ATOM 1098 C C . GLY A 1 145 ? 12.516 12.133 40.438 1 33.88 145 GLY A C 1
ATOM 1099 O O . GLY A 1 145 ? 12.125 12.961 41.25 1 33.88 145 GLY A O 1
ATOM 1100 N N . LEU A 1 146 ? 13.562 11.312 40.469 1 36.38 146 LEU A N 1
ATOM 1101 C CA . LEU A 1 146 ? 14.227 11.367 41.781 1 36.38 146 LEU A CA 1
ATOM 1102 C C . LEU A 1 146 ? 14.953 12.695 41.969 1 36.38 146 LEU A C 1
ATOM 1104 O O . LEU A 1 146 ? 15.109 13.172 43.094 1 36.38 146 LEU A O 1
ATOM 1108 N N . LEU A 1 147 ? 15.359 13.203 40.781 1 35.34 147 LEU A N 1
ATOM 1109 C CA . LEU A 1 147 ? 16.25 14.344 41 1 35.34 147 LEU A CA 1
ATOM 1110 C C . LEU A 1 147 ? 15.453 15.562 41.5 1 35.34 147 LEU A C 1
ATOM 1112 O O . LEU A 1 147 ? 15.945 16.359 42.281 1 35.34 147 LEU A O 1
ATOM 1116 N N . LEU A 1 148 ? 14.289 15.641 40.938 1 37.62 148 LEU A N 1
ATOM 1117 C CA . LEU A 1 148 ? 13.617 16.891 41.281 1 37.62 148 LEU A CA 1
ATOM 1118 C C . LEU A 1 148 ? 13.188 16.891 42.75 1 37.62 148 LEU A C 1
ATOM 1120 O O . LEU A 1 148 ? 12.898 17.938 43.312 1 37.62 148 LEU A O 1
ATOM 1124 N N . VAL A 1 149 ? 13.008 15.703 43.219 1 41.62 149 VAL A N 1
ATOM 1125 C CA . VAL A 1 149 ? 12.586 15.727 44.594 1 41.62 149 VAL A CA 1
ATOM 1126 C C . VAL A 1 149 ? 13.648 16.406 45.469 1 41.62 149 VAL A C 1
ATOM 1128 O O . VAL A 1 149 ? 13.336 17.094 46.438 1 41.62 149 VAL A O 1
ATOM 1131 N N . LYS A 1 150 ? 14.961 16.266 45.062 1 41.69 150 LYS A N 1
ATOM 1132 C CA . LYS A 1 150 ? 15.953 16.781 46 1 41.69 150 LYS A CA 1
ATOM 1133 C C . LYS A 1 150 ? 15.938 18.312 46.031 1 41.69 150 LYS A C 1
ATOM 1135 O O . LYS A 1 150 ? 16.484 18.922 46.969 1 41.69 150 LYS A O 1
ATOM 1140 N N . ILE A 1 151 ? 15.641 18.906 44.875 1 39.78 151 ILE A N 1
ATOM 1141 C CA . ILE A 1 151 ? 15.867 20.344 45.031 1 39.78 151 ILE A CA 1
ATOM 1142 C C . ILE A 1 151 ? 14.852 20.938 46 1 39.78 151 ILE A C 1
ATOM 1144 O O . ILE A 1 151 ? 15.188 21.7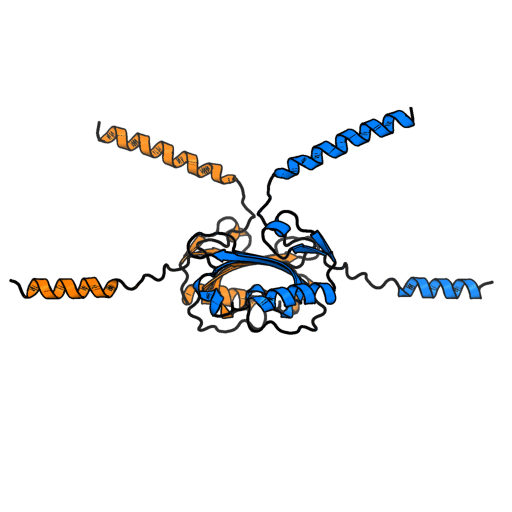97 46.812 1 39.78 151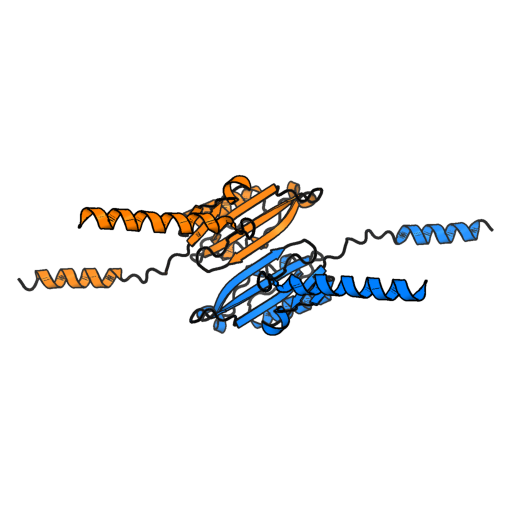 ILE A O 1
ATOM 1148 N N . TYR A 1 152 ? 13.539 20.516 45.844 1 41.56 152 TYR A N 1
ATOM 1149 C CA . TYR A 1 152 ? 12.609 21.25 46.688 1 41.56 152 TYR A CA 1
ATOM 1150 C C . TYR A 1 152 ? 12.539 20.656 48.094 1 41.56 152 TYR A C 1
ATOM 1152 O O . TYR A 1 152 ? 11.805 21.156 48.938 1 41.56 152 TYR A O 1
ATOM 1160 N N . ALA A 1 153 ? 13.344 19.656 48.344 1 34.81 153 ALA A N 1
ATOM 1161 C CA . ALA A 1 153 ? 13.383 19.438 49.781 1 34.81 153 ALA A CA 1
ATOM 1162 C C . ALA A 1 153 ? 14.344 20.406 50.469 1 34.81 153 ALA A C 1
ATOM 1164 O O . ALA A 1 153 ? 15.367 20.781 49.906 1 34.81 153 ALA A O 1
ATOM 1165 N N . MET B 1 1 ? 8.766 -52.906 -28.719 1 32.19 1 MET B N 1
ATOM 1166 C CA . MET B 1 1 ? 8.672 -52.469 -27.328 1 32.19 1 MET B CA 1
ATOM 1167 C C . MET B 1 1 ? 9.258 -51.062 -27.141 1 32.19 1 MET B C 1
ATOM 1169 O O . MET B 1 1 ? 9.305 -50.562 -26.031 1 32.19 1 MET B O 1
ATOM 1173 N N . TYR B 1 2 ? 10.195 -50.688 -27.938 1 49.56 2 TYR B N 1
ATOM 1174 C CA . TYR B 1 2 ? 10.922 -49.406 -27.844 1 49.56 2 TYR B CA 1
ATOM 1175 C C . TYR B 1 2 ? 10.008 -48.25 -28.172 1 49.56 2 TYR B C 1
ATOM 1177 O O . TYR B 1 2 ? 10.281 -47.094 -27.766 1 49.56 2 TYR B O 1
ATOM 1185 N N . LYS B 1 3 ? 9.094 -48.375 -29.094 1 50.84 3 LYS B N 1
ATOM 1186 C CA . LYS B 1 3 ? 8.281 -47.25 -29.531 1 50.84 3 LYS B CA 1
ATOM 1187 C C . LYS B 1 3 ? 7.422 -46.719 -28.391 1 50.84 3 LYS B C 1
ATOM 1189 O O . LYS B 1 3 ? 6.984 -45.562 -28.406 1 50.84 3 LYS B O 1
ATOM 1194 N N . LYS B 1 4 ? 6.898 -47.656 -27.594 1 49 4 LYS B N 1
ATOM 1195 C CA . LYS B 1 4 ? 5.992 -47.25 -26.531 1 49 4 LYS B CA 1
ATOM 1196 C C . LYS B 1 4 ? 6.723 -46.406 -25.469 1 49 4 LYS B C 1
ATOM 1198 O O . LYS B 1 4 ? 6.094 -45.719 -24.672 1 49 4 LYS B O 1
ATOM 1203 N N . VAL B 1 5 ? 8.023 -46.625 -25.375 1 48 5 VAL B N 1
ATOM 1204 C CA . VAL B 1 5 ? 8.734 -45.906 -24.328 1 48 5 VAL B CA 1
ATOM 1205 C C . VAL B 1 5 ? 8.969 -44.469 -24.781 1 48 5 VAL B C 1
ATOM 1207 O O . VAL B 1 5 ? 9.141 -43.562 -23.953 1 48 5 VAL B O 1
ATOM 1210 N N . LEU B 1 6 ? 9 -44.219 -26.094 1 46.81 6 LEU B N 1
ATOM 1211 C CA . LEU B 1 6 ? 9.359 -42.875 -26.516 1 46.81 6 LEU B CA 1
ATOM 1212 C C . LEU B 1 6 ? 8.219 -41.906 -26.234 1 46.81 6 LEU B C 1
ATOM 1214 O O . LEU B 1 6 ? 8.453 -40.719 -25.938 1 46.81 6 LEU B O 1
ATOM 1218 N N . THR B 1 7 ? 6.961 -42.406 -26.266 1 47.28 7 THR B N 1
ATOM 1219 C CA . THR B 1 7 ? 5.906 -41.406 -26.172 1 47.28 7 THR B CA 1
ATOM 1220 C C . THR B 1 7 ? 5.805 -40.875 -24.75 1 47.28 7 THR B C 1
ATOM 1222 O O . THR B 1 7 ? 5.359 -39.75 -24.531 1 47.28 7 THR B O 1
ATOM 1225 N N . VAL B 1 8 ? 6.211 -41.781 -23.766 1 45.56 8 VAL B N 1
ATOM 1226 C CA . VAL B 1 8 ? 5.992 -41.312 -22.406 1 45.56 8 VAL B CA 1
ATOM 1227 C C . VAL B 1 8 ? 7 -40.219 -22.062 1 45.56 8 VAL B C 1
ATOM 1229 O O . VAL B 1 8 ? 6.746 -39.406 -21.188 1 45.56 8 VAL B O 1
ATOM 1232 N N . SER B 1 9 ? 8.148 -40.281 -22.75 1 46.75 9 SER B N 1
ATOM 1233 C CA . SER B 1 9 ? 9.133 -39.281 -22.312 1 46.75 9 SER B CA 1
ATOM 1234 C C . SER B 1 9 ? 8.742 -37.875 -22.75 1 46.75 9 SER B C 1
ATOM 1236 O O . SER B 1 9 ? 9.18 -36.906 -22.156 1 46.75 9 SER B O 1
ATOM 1238 N N . VAL B 1 10 ? 8.195 -37.844 -23.953 1 45.62 10 VAL B N 1
ATOM 1239 C CA . VAL B 1 10 ? 7.93 -36.469 -24.422 1 45.62 10 VAL B CA 1
ATOM 1240 C C . VAL B 1 10 ? 6.855 -35.812 -23.547 1 45.62 10 VAL B C 1
ATOM 1242 O O . VAL B 1 10 ? 6.859 -34.594 -23.344 1 45.62 10 VAL B O 1
ATOM 1245 N N . LEU B 1 11 ? 5.945 -36.719 -23.062 1 44 11 LEU B N 1
ATOM 1246 C CA . LEU B 1 11 ? 4.863 -36.094 -22.312 1 44 11 LEU B CA 1
ATOM 1247 C C . LEU B 1 11 ? 5.375 -35.531 -20.984 1 44 11 LEU B C 1
ATOM 1249 O O . LEU B 1 11 ? 4.758 -34.656 -20.391 1 44 11 LEU B O 1
ATOM 1253 N N . LEU B 1 12 ? 6.43 -36.188 -20.484 1 42.44 12 LEU B N 1
ATOM 1254 C CA . LEU B 1 12 ? 6.855 -35.688 -19.188 1 42.44 12 LEU B CA 1
ATOM 1255 C C . LEU B 1 12 ? 7.543 -34.344 -19.328 1 42.44 12 LEU B C 1
ATOM 1257 O O . LEU B 1 12 ? 7.613 -33.562 -18.359 1 42.44 12 LEU B O 1
ATOM 1261 N N . ALA B 1 13 ? 8.242 -34.188 -20.422 1 42.09 13 ALA B N 1
ATOM 1262 C CA . ALA B 1 13 ? 9.008 -32.938 -20.5 1 42.09 13 ALA B CA 1
ATOM 1263 C C . ALA B 1 13 ? 8.086 -31.719 -20.547 1 42.09 13 ALA B C 1
ATOM 1265 O O . ALA B 1 13 ? 8.508 -30.594 -20.25 1 42.09 13 ALA B O 1
ATOM 1266 N N . PHE B 1 14 ? 6.98 -31.844 -21.25 1 41.59 14 PHE B N 1
ATOM 1267 C CA . PHE B 1 14 ? 6.242 -30.609 -21.484 1 41.59 14 PHE B CA 1
ATOM 1268 C C . PHE B 1 14 ? 5.789 -30 -20.172 1 41.59 14 PHE B C 1
ATOM 1270 O O . PHE B 1 14 ? 5.617 -28.781 -20.062 1 41.59 14 PHE B O 1
ATOM 1277 N N . ILE B 1 15 ? 5.383 -30.891 -19.328 1 38.5 15 ILE B N 1
ATOM 1278 C CA . ILE B 1 15 ? 4.625 -30.25 -18.25 1 38.5 15 ILE B CA 1
ATOM 1279 C C . ILE B 1 15 ? 5.582 -29.547 -17.297 1 38.5 15 ILE B C 1
ATOM 1281 O O . ILE B 1 15 ? 5.223 -29.234 -16.156 1 38.5 15 ILE B O 1
ATOM 1285 N N . CYS B 1 16 ? 6.836 -29.641 -17.516 1 37.06 16 CYS B N 1
ATOM 1286 C CA . CYS B 1 16 ? 7.535 -28.797 -16.562 1 37.06 16 CYS B CA 1
ATOM 1287 C C . CYS B 1 16 ? 7.102 -27.344 -16.688 1 37.06 16 CYS B C 1
ATOM 1289 O O . CYS B 1 16 ? 7.781 -26.531 -17.328 1 37.06 16 CYS B O 1
ATOM 1291 N N . VAL B 1 17 ? 5.973 -27.078 -17.266 1 38.72 17 VAL B N 1
ATOM 1292 C CA . VAL B 1 17 ? 5.578 -25.688 -17.156 1 38.72 17 VAL B CA 1
ATOM 1293 C C . VAL B 1 17 ? 6.086 -25.109 -15.836 1 38.72 17 VAL B C 1
ATOM 1295 O O . VAL B 1 17 ? 5.977 -25.75 -14.789 1 38.72 17 VAL B O 1
ATOM 1298 N N . ARG B 1 18 ? 7.207 -24.484 -15.875 1 40.19 18 ARG B N 1
ATOM 1299 C CA . ARG B 1 18 ? 7.578 -23.578 -14.789 1 40.19 18 ARG B CA 1
ATOM 1300 C C . ARG B 1 18 ? 6.348 -23.141 -14 1 40.19 18 ARG B C 1
ATOM 1302 O O . ARG B 1 18 ? 5.477 -22.453 -14.539 1 40.19 18 ARG B O 1
ATOM 1309 N N . LEU B 1 19 ? 5.777 -23.969 -13.18 1 40.25 19 LEU B N 1
ATOM 1310 C CA . LEU B 1 19 ? 4.82 -23.469 -12.188 1 40.25 19 LEU B CA 1
ATOM 1311 C C . LEU B 1 19 ? 5.199 -22.078 -11.719 1 40.25 19 LEU B C 1
ATOM 1313 O O . LEU B 1 19 ? 6.223 -21.891 -11.055 1 40.25 19 LEU B O 1
ATOM 1317 N N . ALA B 1 20 ? 5.352 -21.203 -12.609 1 46.59 20 ALA B N 1
ATOM 1318 C CA . ALA B 1 20 ? 5.367 -19.859 -12.023 1 46.59 20 ALA B CA 1
ATOM 1319 C C . ALA B 1 20 ? 4.723 -19.859 -10.641 1 46.59 20 ALA B C 1
ATOM 1321 O O . ALA B 1 20 ? 3.621 -20.391 -10.469 1 46.59 20 ALA B O 1
ATOM 1322 N N . ALA B 1 21 ? 5.535 -20.266 -9.656 1 57.75 21 ALA B N 1
ATOM 1323 C CA . ALA B 1 21 ? 5.055 -20.344 -8.281 1 57.75 21 ALA B CA 1
ATOM 1324 C C . ALA B 1 21 ? 3.895 -19.375 -8.055 1 57.75 21 ALA B C 1
ATOM 1326 O O . ALA B 1 21 ? 4.031 -18.172 -8.266 1 57.75 21 ALA B O 1
ATOM 1327 N N . SER B 1 22 ? 2.711 -19.812 -8.227 1 86.62 22 SER B N 1
ATOM 1328 C CA . SER B 1 22 ? 1.45 -19.109 -8.031 1 86.62 22 SER B CA 1
ATOM 1329 C C . SER B 1 22 ? 1.444 -18.344 -6.711 1 86.62 22 SER B C 1
ATOM 1331 O O . SER B 1 22 ? 1.816 -18.891 -5.672 1 86.62 22 SER B O 1
ATOM 1333 N N . LEU B 1 23 ? 1.308 -17.141 -6.727 1 93.69 23 LEU B N 1
ATOM 1334 C CA . LEU B 1 23 ? 1.223 -16.281 -5.551 1 93.69 23 LEU B CA 1
ATOM 1335 C C . LEU B 1 23 ? 0 -16.625 -4.707 1 93.69 23 LEU B C 1
ATOM 1337 O O . LEU B 1 23 ? -1.087 -16.844 -5.246 1 93.69 23 LEU B O 1
ATOM 1341 N N . SER B 1 24 ? 0.239 -16.797 -3.379 1 96.62 24 SER B N 1
ATOM 1342 C CA . SER B 1 24 ? -0.866 -17 -2.447 1 96.62 24 SER B CA 1
ATOM 1343 C C . SER B 1 24 ? -1.02 -15.812 -1.506 1 96.62 24 SER B C 1
ATOM 1345 O O . SER B 1 24 ? -0.027 -15.258 -1.033 1 96.62 24 SER B O 1
ATOM 1347 N N . CYS B 1 25 ? -2.301 -15.492 -1.285 1 97.69 25 CYS B N 1
ATOM 1348 C CA . CYS B 1 25 ? -2.602 -14.367 -0.41 1 97.69 25 CYS B CA 1
ATOM 1349 C C . CYS B 1 25 ? -3.666 -14.742 0.615 1 97.69 25 CYS B C 1
ATOM 1351 O O . CYS B 1 25 ? -4.418 -15.695 0.416 1 97.69 25 CYS B O 1
ATOM 1353 N N . TYR B 1 26 ? -3.711 -13.984 1.727 1 97.75 26 TYR B N 1
ATOM 1354 C CA . TYR B 1 26 ? -4.867 -14.031 2.613 1 97.75 26 TYR B CA 1
ATOM 1355 C C . TYR B 1 26 ? -6.043 -13.266 2.014 1 97.75 26 TYR B C 1
ATOM 1357 O O . TYR B 1 26 ? -5.863 -12.203 1.411 1 97.75 26 TYR B O 1
ATOM 1365 N N . THR B 1 27 ? -7.25 -13.875 2.191 1 98.12 27 THR B N 1
ATOM 1366 C CA . THR B 1 27 ? -8.445 -13.25 1.642 1 98.12 27 THR B CA 1
ATOM 1367 C C . THR B 1 27 ? -9.523 -13.102 2.711 1 98.12 27 THR B C 1
ATOM 1369 O O . THR B 1 27 ? -9.734 -14.016 3.512 1 98.12 27 THR B O 1
ATOM 1372 N N . CYS B 1 28 ? -10.156 -12 2.824 1 97.94 28 CYS B N 1
ATOM 1373 C CA . CYS B 1 28 ? -11.32 -11.672 3.635 1 97.94 28 CYS B CA 1
ATOM 1374 C C . CYS B 1 28 ? -12.016 -10.414 3.113 1 97.94 28 CYS B C 1
ATOM 1376 O O . CYS B 1 28 ? -11.406 -9.625 2.387 1 97.94 28 CYS B O 1
ATOM 1378 N N . VAL B 1 29 ? -13.32 -10.195 3.477 1 97.12 29 VAL B N 1
ATOM 1379 C CA . VAL B 1 29 ? -14.039 -9.102 2.824 1 97.12 29 VAL B CA 1
ATOM 1380 C C . VAL B 1 29 ? -14.734 -8.234 3.873 1 97.12 29 VAL B C 1
ATOM 1382 O O . VAL B 1 29 ? -15.438 -7.285 3.533 1 97.12 29 VAL B O 1
ATOM 1385 N N . ASN B 1 30 ? -14.602 -8.586 5.145 1 95.12 30 ASN B N 1
ATOM 1386 C CA . ASN B 1 30 ? -15.094 -7.762 6.246 1 95.12 30 ASN B CA 1
ATOM 1387 C C . ASN B 1 30 ? -14.242 -7.941 7.5 1 95.12 30 ASN B C 1
ATOM 1389 O O . ASN B 1 30 ? -13.453 -8.883 7.59 1 95.12 30 ASN B O 1
ATOM 1393 N N . PRO B 1 31 ? -14.445 -6.957 8.461 1 95.31 31 PRO B N 1
ATOM 1394 C CA . PRO B 1 31 ? -13.586 -6.984 9.641 1 95.31 31 PRO B CA 1
ATOM 1395 C C . PRO B 1 31 ? -13.688 -8.297 10.414 1 95.31 31 PRO B C 1
ATOM 1397 O O . PRO B 1 31 ? -12.68 -8.812 10.898 1 95.31 31 PRO B O 1
ATOM 1400 N N . ASN B 1 32 ? -14.82 -8.859 10.516 1 94.5 32 ASN B N 1
ATOM 1401 C CA . ASN B 1 32 ? -15 -10.102 11.266 1 94.5 32 ASN B CA 1
ATOM 1402 C C . ASN B 1 32 ? -14.281 -11.266 10.594 1 94.5 32 ASN B C 1
ATOM 1404 O O . ASN B 1 32 ? -13.578 -12.031 11.25 1 94.5 32 ASN B O 1
ATOM 1408 N N . ASP B 1 33 ? -14.406 -11.461 9.281 1 95.12 33 ASP B N 1
ATOM 1409 C CA . ASP B 1 33 ? -13.75 -12.516 8.523 1 95.12 33 ASP B CA 1
ATOM 1410 C C . ASP B 1 33 ? -12.227 -12.336 8.539 1 95.12 33 ASP B C 1
ATOM 1412 O O . ASP B 1 33 ? -11.484 -13.312 8.445 1 95.12 33 ASP B O 1
ATOM 1416 N N . CYS B 1 34 ? -11.836 -11.125 8.68 1 96.62 34 CYS B N 1
ATOM 1417 C CA . CYS B 1 34 ? -10.414 -10.82 8.57 1 96.62 34 CYS B CA 1
ATOM 1418 C C . CYS B 1 34 ? -9.68 -11.188 9.852 1 96.62 34 CYS B C 1
ATOM 1420 O O . CYS B 1 34 ? -8.453 -11.18 9.891 1 96.62 34 CYS B O 1
ATOM 1422 N N . LYS B 1 35 ? -10.398 -11.508 10.883 1 93.75 35 LYS B N 1
ATOM 1423 C CA . LYS B 1 35 ? -9.773 -12.031 12.086 1 93.75 35 LYS B CA 1
ATOM 1424 C C . LYS B 1 35 ? -9.141 -13.391 11.828 1 93.75 35 LYS B C 1
ATOM 1426 O O . LYS B 1 35 ? -8.125 -13.734 12.438 1 93.75 35 LYS B O 1
ATOM 1431 N N . LYS B 1 36 ? -9.703 -14.172 10.992 1 94.81 36 LYS B N 1
ATOM 1432 C CA . LYS B 1 36 ? -9.203 -15.461 10.531 1 94.81 36 LYS B CA 1
ATOM 1433 C C . LYS B 1 36 ? -9.336 -15.602 9.023 1 94.81 36 LYS B C 1
ATOM 1435 O O . LYS B 1 36 ? -10.117 -16.422 8.531 1 94.81 36 LYS B O 1
ATOM 1440 N N . PRO B 1 37 ? -8.469 -14.945 8.344 1 96.81 37 PRO B N 1
ATOM 1441 C CA . PRO B 1 37 ? -8.617 -14.945 6.887 1 96.81 37 PRO B CA 1
ATOM 1442 C C . PRO B 1 37 ? -8.227 -16.281 6.254 1 96.81 37 PRO B C 1
ATOM 1444 O O . PRO B 1 37 ? -7.449 -17.031 6.832 1 96.81 37 PRO B O 1
ATOM 1447 N N . LYS B 1 38 ? -8.734 -16.531 5.113 1 96.5 38 LYS B N 1
ATOM 1448 C CA . LYS B 1 38 ? -8.398 -17.734 4.367 1 96.5 38 LYS B CA 1
ATOM 1449 C C . LYS B 1 38 ? -7.238 -17.484 3.408 1 96.5 38 LYS B C 1
ATOM 1451 O O . LYS B 1 38 ? -6.988 -16.344 3.012 1 96.5 38 LYS B O 1
ATOM 1456 N N . GLN B 1 39 ? -6.582 -18.562 3.115 1 96.88 39 GLN B N 1
ATOM 1457 C CA . GLN B 1 39 ? -5.535 -18.484 2.1 1 96.88 39 GLN B CA 1
ATOM 1458 C C . GLN B 1 39 ? -6.086 -18.828 0.719 1 96.88 39 GLN B C 1
ATOM 1460 O O . GLN B 1 39 ? -6.836 -19.797 0.565 1 96.88 39 GLN B O 1
ATOM 1465 N N . THR B 1 40 ? -5.738 -18 -0.242 1 97.38 40 THR B N 1
ATOM 1466 C CA . THR B 1 40 ? -6.195 -18.219 -1.611 1 97.38 40 THR B CA 1
ATOM 1467 C C . THR B 1 40 ? -5.031 -18.094 -2.594 1 97.38 40 THR B C 1
ATOM 1469 O O . THR B 1 40 ? -4.223 -17.172 -2.5 1 97.38 40 THR B O 1
ATOM 1472 N N . THR B 1 41 ? -4.922 -19.062 -3.512 1 97 41 THR B N 1
ATOM 1473 C CA . THR B 1 41 ? -3.998 -18.922 -4.633 1 97 41 THR B CA 1
ATOM 1474 C C . THR B 1 41 ? -4.531 -17.922 -5.645 1 97 41 THR B C 1
ATOM 1476 O O . THR B 1 41 ? -5.703 -17.969 -6.023 1 97 41 THR B O 1
ATOM 1479 N N . CYS B 1 42 ? -3.65 -17.078 -6.102 1 96.44 42 CYS B N 1
ATOM 1480 C CA . CYS B 1 42 ? -4.102 -16 -6.961 1 96.44 42 CYS B CA 1
ATOM 1481 C C . CYS B 1 42 ? -4.348 -16.484 -8.383 1 96.44 42 CYS B C 1
ATOM 1483 O O . CYS B 1 42 ? -3.488 -17.141 -8.977 1 96.44 42 CYS B O 1
ATOM 1485 N N . THR B 1 43 ? -5.438 -16.172 -8.867 1 95.19 43 THR B N 1
ATOM 1486 C CA . THR B 1 43 ? -5.898 -16.328 -10.242 1 95.19 43 THR B CA 1
ATOM 1487 C C . THR B 1 43 ? -6.594 -15.047 -10.719 1 95.19 43 THR B C 1
ATOM 1489 O O . THR B 1 43 ? -6.863 -14.148 -9.922 1 95.19 43 THR B O 1
ATOM 1492 N N . THR B 1 44 ? -6.832 -14.984 -12.008 1 95.06 44 THR B N 1
ATOM 1493 C CA . THR B 1 44 ? -7.59 -13.852 -12.539 1 95.06 44 THR B CA 1
ATOM 1494 C C . THR B 1 44 ? -8.953 -13.75 -11.859 1 95.06 44 THR B C 1
ATOM 1496 O O . THR B 1 44 ? -9.398 -12.656 -11.508 1 95.06 44 THR B O 1
ATOM 1499 N N . ALA B 1 45 ? -9.578 -14.891 -11.68 1 95.5 45 ALA B N 1
ATOM 1500 C CA . ALA B 1 45 ? -10.898 -14.906 -11.047 1 95.5 45 ALA B CA 1
ATOM 1501 C C . ALA B 1 45 ? -10.82 -14.359 -9.617 1 95.5 45 ALA B C 1
ATOM 1503 O O . ALA B 1 45 ? -11.648 -13.531 -9.219 1 95.5 45 ALA B O 1
ATOM 1504 N N . ALA B 1 46 ? -9.906 -14.844 -8.867 1 96.44 46 ALA B N 1
ATOM 1505 C CA . ALA B 1 46 ? -9.734 -14.391 -7.492 1 96.44 46 ALA B CA 1
ATOM 1506 C C . ALA B 1 46 ? -9.469 -12.883 -7.441 1 96.44 46 ALA B C 1
ATOM 1508 O O . ALA B 1 46 ? -10.023 -12.18 -6.602 1 96.44 46 ALA B O 1
ATOM 1509 N N . ALA B 1 47 ? -8.609 -12.406 -8.312 1 97.19 47 ALA B N 1
ATOM 1510 C CA . ALA B 1 47 ? -8.281 -10.984 -8.367 1 97.19 47 ALA B CA 1
ATOM 1511 C C . ALA B 1 47 ? -9.5 -10.156 -8.773 1 97.19 47 ALA B C 1
ATOM 1513 O O . ALA B 1 47 ? -9.695 -9.055 -8.266 1 97.19 47 ALA B O 1
ATOM 1514 N N . ASN B 1 48 ? -10.32 -10.672 -9.648 1 96.56 48 ASN B N 1
ATOM 1515 C CA . ASN B 1 48 ? -11.531 -9.969 -10.055 1 96.56 48 ASN B CA 1
ATOM 1516 C C . ASN B 1 48 ? -12.523 -9.844 -8.906 1 96.56 48 ASN B C 1
ATOM 1518 O O . ASN B 1 48 ? -13.211 -8.828 -8.773 1 96.56 48 ASN B O 1
ATOM 1522 N N . VAL B 1 49 ? -12.633 -10.859 -8.109 1 97.12 49 VAL B N 1
ATOM 1523 C CA . VAL B 1 49 ? -13.508 -10.797 -6.945 1 97.12 49 VAL B CA 1
ATOM 1524 C C . VAL B 1 49 ? -13.078 -9.656 -6.031 1 97.12 49 VAL B C 1
ATOM 1526 O O . VAL B 1 49 ? -13.914 -8.867 -5.574 1 97.12 49 VAL B O 1
ATOM 1529 N N . THR B 1 50 ? -11.789 -9.586 -5.742 1 97.69 50 THR B N 1
ATOM 1530 C CA . THR B 1 50 ? -11.281 -8.492 -4.922 1 97.69 50 THR B CA 1
ATOM 1531 C C . THR B 1 50 ? -11.609 -7.145 -5.559 1 97.69 50 THR B C 1
ATOM 1533 O O . THR B 1 50 ? -12.039 -6.215 -4.875 1 97.69 50 THR B O 1
ATOM 1536 N N . SER B 1 51 ? -11.43 -7.008 -6.863 1 97.88 51 SER B N 1
ATOM 1537 C CA . SER B 1 51 ? -11.75 -5.773 -7.574 1 97.88 51 SER B CA 1
ATOM 1538 C C . SER B 1 51 ? -13.227 -5.426 -7.445 1 97.88 51 SER B C 1
ATOM 1540 O O . SER B 1 51 ? -13.586 -4.25 -7.359 1 97.88 51 SER B O 1
ATOM 1542 N N . ASP B 1 52 ? -14.047 -6.398 -7.473 1 97.56 52 ASP B N 1
ATOM 1543 C CA . ASP B 1 52 ? -15.477 -6.164 -7.312 1 97.56 52 ASP B CA 1
ATOM 1544 C C . ASP B 1 52 ? -15.781 -5.535 -5.953 1 97.56 52 ASP B C 1
ATOM 1546 O O . ASP B 1 52 ? -16.578 -4.602 -5.859 1 97.56 52 ASP B O 1
ATOM 1550 N N . TYR B 1 53 ? -15.164 -6.043 -4.945 1 97.94 53 TYR B N 1
ATOM 1551 C CA . TYR B 1 53 ? -15.367 -5.473 -3.621 1 97.94 53 TYR B CA 1
ATOM 1552 C C . TYR B 1 53 ? -14.805 -4.055 -3.543 1 97.94 53 TYR B C 1
ATOM 1554 O O . TYR B 1 53 ? -15.383 -3.189 -2.881 1 97.94 53 TYR B O 1
ATOM 1562 N N . LEU B 1 54 ? -13.648 -3.832 -4.176 1 97.94 54 LEU B N 1
ATOM 1563 C CA . LEU B 1 54 ? -13.102 -2.48 -4.238 1 97.94 54 LEU B CA 1
ATOM 1564 C C . LEU B 1 54 ? -14.086 -1.526 -4.902 1 97.94 54 LEU B C 1
ATOM 1566 O O . LEU B 1 54 ? -14.242 -0.385 -4.461 1 97.94 54 LEU B O 1
ATOM 1570 N N . ARG B 1 55 ? -14.781 -1.959 -5.93 1 97.75 55 ARG B N 1
ATOM 1571 C CA . ARG B 1 55 ? -15.68 -1.122 -6.719 1 97.75 55 ARG B CA 1
ATOM 1572 C C . ARG B 1 55 ? -16.859 -0.632 -5.875 1 97.75 55 ARG B C 1
ATOM 1574 O O . ARG B 1 55 ? -17.469 0.389 -6.188 1 97.75 55 ARG B O 1
ATOM 1581 N N . VAL B 1 56 ? -17.172 -1.352 -4.863 1 97.5 56 VAL B N 1
ATOM 1582 C CA . VAL B 1 56 ? -18.281 -0.959 -4.012 1 97.5 56 VAL B CA 1
ATOM 1583 C C . VAL B 1 56 ? -18 0.403 -3.383 1 97.5 56 VAL B C 1
ATOM 1585 O O . VAL B 1 56 ? -18.875 1.269 -3.34 1 97.5 56 VAL B O 1
ATOM 1588 N N . TYR B 1 57 ? -16.797 0.678 -2.988 1 97.25 57 TYR B N 1
ATOM 1589 C CA . TYR B 1 57 ? -16.547 1.858 -2.168 1 97.25 57 TYR B CA 1
ATOM 1590 C C . TYR B 1 57 ? -15.594 2.816 -2.871 1 97.25 57 TYR B C 1
ATOM 1592 O O . TYR B 1 57 ? -15.375 3.939 -2.406 1 97.25 57 TYR B O 1
ATOM 1600 N N . HIS B 1 58 ? -14.969 2.385 -3.92 1 97.06 58 HIS B N 1
ATOM 1601 C CA . HIS B 1 58 ? -13.961 3.203 -4.578 1 97.06 58 HIS B CA 1
ATOM 1602 C C . HIS B 1 58 ? -14.383 3.555 -6.004 1 97.06 58 HIS B C 1
ATOM 1604 O O . HIS B 1 58 ? -15.094 2.785 -6.652 1 97.06 58 HIS B O 1
ATOM 1610 N N . ASP B 1 59 ? -13.898 4.707 -6.457 1 95.75 59 ASP B N 1
ATOM 1611 C CA . ASP B 1 59 ? -14.047 5.113 -7.852 1 95.75 59 ASP B CA 1
ATOM 1612 C C . ASP B 1 59 ? -12.844 4.664 -8.68 1 95.75 59 ASP B C 1
ATOM 1614 O O . ASP B 1 59 ? -11.789 4.344 -8.133 1 95.75 59 ASP B O 1
ATOM 1618 N N . ASN B 1 60 ? -13.008 4.48 -9.977 1 92.94 60 ASN B N 1
ATOM 1619 C CA . ASN B 1 60 ? -11.961 4.332 -10.984 1 92.94 60 ASN B CA 1
ATOM 1620 C C . ASN B 1 60 ? -11.25 2.99 -10.859 1 92.94 60 ASN B C 1
ATOM 1622 O O . ASN B 1 60 ? -10.039 2.902 -11.094 1 92.94 60 ASN B O 1
ATOM 1626 N N . VAL B 1 61 ? -11.977 2.039 -10.328 1 95.69 61 VAL B N 1
ATOM 1627 C CA . VAL B 1 61 ? -11.398 0.7 -10.312 1 95.69 61 VAL B CA 1
ATOM 1628 C C . VAL B 1 61 ? -11.359 0.14 -11.734 1 95.69 61 VAL B C 1
ATOM 1630 O O . VAL B 1 61 ? -12.398 -0.16 -12.32 1 95.69 61 VAL B O 1
ATOM 1633 N N . ARG B 1 62 ? -10.164 -0.096 -12.273 1 91 62 ARG B N 1
ATOM 1634 C CA . ARG B 1 62 ? -10.016 -0.52 -13.656 1 91 62 ARG B CA 1
ATOM 1635 C C . ARG B 1 62 ? -10.273 -2.016 -13.805 1 91 62 ARG B C 1
ATOM 1637 O O . ARG B 1 62 ? -10.047 -2.785 -12.867 1 91 62 ARG B O 1
ATOM 1644 N N . ASN B 1 63 ? -10.828 -2.271 -14.969 1 88.31 63 ASN B N 1
ATOM 1645 C CA . ASN B 1 63 ? -10.828 -3.672 -15.375 1 88.31 63 ASN B CA 1
ATOM 1646 C C . ASN B 1 63 ? -9.461 -4.113 -15.883 1 88.31 63 ASN B C 1
ATOM 1648 O O . ASN B 1 63 ? -8.938 -3.535 -16.844 1 88.31 63 ASN B O 1
ATOM 1652 N N . SER B 1 64 ? -8.922 -4.973 -15.078 1 82.88 64 SER B N 1
ATOM 1653 C CA . SER B 1 64 ? -7.543 -5.305 -15.414 1 82.88 64 SER B CA 1
ATOM 1654 C C . SER B 1 64 ? -7.465 -6.59 -16.234 1 82.88 64 SER B C 1
ATOM 1656 O O . SER B 1 64 ? -8.273 -7.504 -16.047 1 82.88 64 SER B O 1
ATOM 1658 N N . SER B 1 65 ? -6.43 -6.574 -17.125 1 78.5 65 SER B N 1
ATOM 1659 C CA . SER B 1 65 ? -6.043 -7.773 -17.859 1 78.5 65 SER B CA 1
ATOM 1660 C C . SER B 1 65 ? -4.621 -8.203 -17.5 1 78.5 65 SER B C 1
ATOM 1662 O O . SER B 1 65 ? -4.047 -9.062 -18.172 1 78.5 65 SER B O 1
ATOM 1664 N N . SER B 1 66 ? -4.145 -7.543 -16.453 1 83.12 66 SER B N 1
ATOM 1665 C CA . SER B 1 66 ? -2.779 -7.891 -16.062 1 83.12 66 SER B CA 1
ATOM 1666 C C . SER B 1 66 ? -2.688 -9.336 -15.602 1 83.12 66 SER B C 1
ATOM 1668 O O . SER B 1 66 ? -3.586 -9.836 -14.914 1 83.12 66 SER B O 1
ATOM 1670 N N . SER B 1 67 ? -1.562 -10.016 -15.953 1 86.38 67 SER B N 1
ATOM 1671 C CA . SER B 1 67 ? -1.311 -11.375 -15.484 1 86.38 67 SER B CA 1
ATOM 1672 C C . SER B 1 67 ? -0.488 -11.383 -14.203 1 86.38 67 SER B C 1
ATOM 1674 O O . SER B 1 67 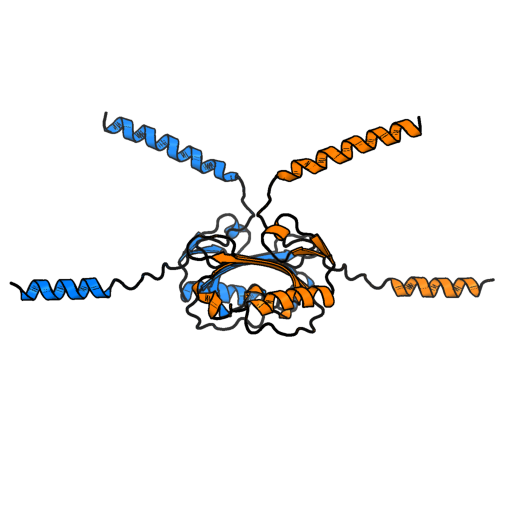? -0.247 -12.438 -13.617 1 86.38 67 SER B O 1
ATOM 1676 N N . ARG B 1 68 ? -0.072 -10.234 -13.82 1 88 68 ARG B N 1
ATOM 1677 C CA . ARG B 1 68 ? 0.69 -10.133 -12.586 1 88 68 ARG B CA 1
ATOM 1678 C C . ARG B 1 68 ? -0.217 -9.773 -11.406 1 88 68 ARG B C 1
ATOM 1680 O O . ARG B 1 68 ? -1.128 -8.961 -11.547 1 88 68 ARG B O 1
ATOM 1687 N N . PHE B 1 69 ? 0.084 -10.477 -10.281 1 93.56 69 PHE B N 1
ATOM 1688 C CA . PHE B 1 69 ? -0.739 -10.281 -9.094 1 93.56 69 PHE B CA 1
ATOM 1689 C C . PHE B 1 69 ? 0.097 -9.75 -7.934 1 93.56 69 PHE B C 1
ATOM 1691 O O . PHE B 1 69 ? 1.313 -9.953 -7.895 1 93.56 69 PHE B O 1
ATOM 1698 N N . ASP B 1 70 ? -0.577 -9.062 -7.082 1 95.19 70 ASP B N 1
ATOM 1699 C CA . ASP B 1 70 ? -0.094 -8.695 -5.75 1 95.19 70 ASP B CA 1
ATOM 1700 C C . ASP B 1 70 ? -1.104 -9.086 -4.676 1 95.19 70 ASP B C 1
ATOM 1702 O O . ASP B 1 70 ? -2.256 -9.406 -4.98 1 95.19 70 ASP B O 1
ATOM 1706 N N . CYS B 1 71 ? -0.561 -9.102 -3.451 1 97.38 71 CYS B N 1
ATOM 1707 C CA . CYS B 1 71 ? -1.456 -9.234 -2.307 1 97.38 71 CYS B CA 1
ATOM 1708 C C . CYS B 1 71 ? -1.843 -7.871 -1.751 1 97.38 71 CYS B C 1
ATOM 1710 O O . CYS B 1 71 ? -1.004 -6.973 -1.663 1 97.38 71 CYS B O 1
ATOM 1712 N N . LEU B 1 72 ? -3.104 -7.77 -1.387 1 98 72 LEU B N 1
ATOM 1713 C CA . LEU B 1 72 ? -3.666 -6.531 -0.857 1 98 72 LEU B CA 1
ATOM 1714 C C . LEU B 1 72 ? -4.164 -6.727 0.571 1 98 72 LEU B C 1
ATOM 1716 O O . LEU B 1 72 ? -4.797 -7.738 0.877 1 98 72 LEU B O 1
ATOM 1720 N N . ALA B 1 73 ? -3.883 -5.805 1.48 1 98 73 ALA B N 1
ATOM 1721 C CA . ALA B 1 73 ? -4.582 -5.586 2.744 1 98 73 ALA B CA 1
ATOM 1722 C C . ALA B 1 73 ? -5.016 -4.129 2.883 1 98 73 ALA B C 1
ATOM 1724 O O . ALA B 1 73 ? -4.18 -3.223 2.898 1 98 73 ALA B O 1
ATOM 1725 N N . LEU B 1 74 ? -6.32 -3.943 2.998 1 97.81 74 LEU B N 1
ATOM 1726 C CA . LEU B 1 74 ? -6.906 -2.607 3.029 1 97.81 74 LEU B CA 1
ATOM 1727 C C . LEU B 1 74 ? -7.82 -2.443 4.238 1 97.81 74 LEU B C 1
ATOM 1729 O O . LEU B 1 74 ? -8.641 -3.318 4.531 1 97.81 74 LEU B O 1
ATOM 1733 N N . GLN B 1 75 ? -7.59 -1.375 4.961 1 97.19 75 GLN B N 1
ATOM 1734 C CA . GLN B 1 75 ? -8.43 -1.073 6.113 1 97.19 75 GLN B CA 1
ATOM 1735 C C . GLN B 1 75 ? -8.781 0.411 6.164 1 97.19 75 GLN B C 1
ATOM 1737 O O . GLN B 1 75 ? -7.906 1.267 6.031 1 97.19 75 GLN B O 1
ATOM 1742 N N . TYR B 1 76 ? -10.047 0.638 6.285 1 96.81 76 TYR B N 1
ATOM 1743 C CA . TYR B 1 76 ? -10.539 1.978 6.586 1 96.81 76 TYR B CA 1
ATOM 1744 C C . TYR B 1 76 ? -11.148 2.035 7.98 1 96.81 76 TYR B C 1
ATOM 1746 O O . TYR B 1 76 ? -11.766 1.067 8.438 1 96.81 76 TYR B O 1
ATOM 1754 N N . THR B 1 77 ? -10.961 3.166 8.57 1 95.5 77 THR B N 1
ATOM 1755 C CA . THR B 1 77 ? -11.594 3.441 9.859 1 95.5 77 THR B CA 1
ATOM 1756 C C . THR B 1 77 ? -12.484 4.676 9.773 1 95.5 77 THR B C 1
ATOM 1758 O O . THR B 1 77 ? -12.312 5.512 8.883 1 95.5 77 THR B O 1
ATOM 1761 N N . HIS B 1 78 ? -13.445 4.711 10.664 1 93.56 78 HIS B N 1
ATOM 1762 C CA . HIS B 1 78 ? -14.227 5.934 10.789 1 93.56 78 HIS B CA 1
ATOM 1763 C C . HIS B 1 78 ? -13.414 7.047 11.445 1 93.56 78 HIS B C 1
ATOM 1765 O O . HIS B 1 78 ? -12.781 6.832 12.477 1 93.56 78 HIS B O 1
ATOM 1771 N N . SER B 1 79 ? -13.555 8.227 10.859 1 87.75 79 SER B N 1
ATOM 1772 C CA . SER B 1 79 ? -12.719 9.344 11.281 1 87.75 79 SER B CA 1
ATOM 1773 C C . SER B 1 79 ? -13.078 9.812 12.688 1 87.75 79 SER B C 1
ATOM 1775 O O . SER B 1 79 ? -12.219 10.297 13.422 1 87.75 79 SER B O 1
ATOM 1777 N N . ASN B 1 80 ? -14.328 9.578 13.164 1 88.88 80 ASN B N 1
ATOM 1778 C CA . ASN B 1 80 ? -14.812 10.125 14.43 1 88.88 80 ASN B CA 1
ATOM 1779 C C . ASN B 1 80 ? -14.453 9.219 15.602 1 88.88 80 ASN B C 1
ATOM 1781 O O . ASN B 1 80 ? -14.281 9.688 16.734 1 88.88 80 ASN B O 1
ATOM 1785 N N . ASN B 1 81 ? -14.32 7.895 15.414 1 91.31 81 ASN B N 1
ATOM 1786 C CA . ASN B 1 81 ? -14.125 7.016 16.562 1 91.31 81 ASN B CA 1
ATOM 1787 C C . ASN B 1 81 ? -13.078 5.941 16.266 1 91.31 81 ASN B C 1
ATOM 1789 O O . ASN B 1 81 ? -12.922 4.996 17.047 1 91.31 81 ASN B O 1
ATOM 1793 N N . ASN B 1 82 ? -12.477 5.867 15.148 1 89.81 82 ASN B N 1
ATOM 1794 C CA . ASN B 1 82 ? -11.383 4.984 14.766 1 89.81 82 ASN B CA 1
ATOM 1795 C C . ASN B 1 82 ? -11.828 3.529 14.688 1 89.81 82 ASN B C 1
ATOM 1797 O O . ASN B 1 82 ? -11.008 2.615 14.758 1 89.81 82 ASN B O 1
ATOM 1801 N N . THR B 1 83 ? -13.148 3.322 14.633 1 94.06 83 THR B N 1
ATOM 1802 C CA . THR B 1 83 ? -13.648 1.967 14.438 1 94.06 83 THR B CA 1
ATOM 1803 C C . THR B 1 83 ? -13.422 1.511 13 1 94.06 83 THR B C 1
ATOM 1805 O O . THR B 1 83 ? -13.609 2.287 12.062 1 94.06 83 THR B O 1
ATOM 1808 N N . VAL B 1 84 ? -13.008 0.222 12.914 1 95.31 84 VAL B N 1
ATOM 1809 C CA . VAL B 1 84 ? -12.805 -0.33 11.578 1 95.31 84 VAL B CA 1
ATOM 1810 C C . VAL B 1 84 ? -14.141 -0.423 10.844 1 95.31 84 VAL B C 1
ATOM 1812 O O . VAL B 1 84 ? -15.062 -1.097 11.312 1 95.31 84 VAL B O 1
ATOM 1815 N N . THR B 1 85 ? -14.289 0.226 9.68 1 95 85 THR B N 1
ATOM 1816 C CA . THR B 1 85 ? -15.539 0.282 8.945 1 95 85 THR B CA 1
ATOM 1817 C C . THR B 1 85 ? -15.469 -0.58 7.688 1 95 85 THR B C 1
ATOM 1819 O O . THR B 1 85 ? -16.484 -1.074 7.203 1 95 85 THR B O 1
ATOM 1822 N N . TYR B 1 86 ? -14.336 -0.712 7.102 1 96.25 86 TYR B N 1
ATO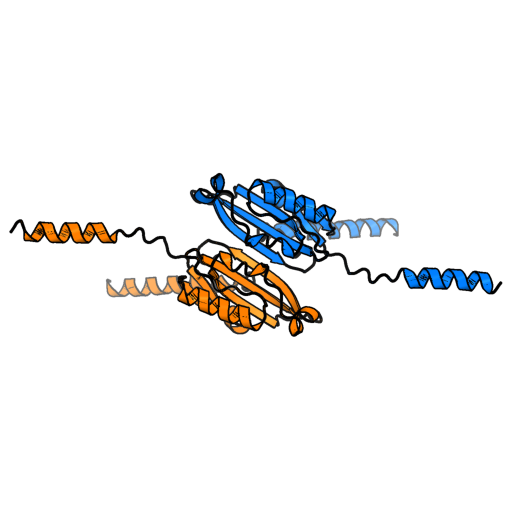M 1823 C CA . TYR B 1 86 ? -14.109 -1.529 5.918 1 96.25 86 TYR B CA 1
ATOM 1824 C C . TYR B 1 86 ? -12.75 -2.221 5.98 1 96.25 86 TYR B C 1
ATOM 1826 O O . TYR B 1 86 ? -11.758 -1.618 6.395 1 96.25 86 TYR B O 1
ATOM 1834 N N . GLN B 1 87 ? -12.766 -3.49 5.684 1 97.5 87 GLN B N 1
ATOM 1835 C CA . GLN B 1 87 ? -11.531 -4.277 5.637 1 97.5 87 GLN B CA 1
ATOM 1836 C C . GLN B 1 87 ? -11.594 -5.316 4.52 1 97.5 87 GLN B C 1
ATOM 1838 O O . GLN B 1 87 ? -12.578 -6.039 4.387 1 97.5 87 GLN B O 1
ATOM 1843 N N . LEU B 1 88 ? -10.555 -5.305 3.744 1 98.06 88 LEU B N 1
ATOM 1844 C CA . LEU B 1 88 ? -10.5 -6.152 2.557 1 98.06 88 LEU B CA 1
ATOM 1845 C C . LEU B 1 88 ? -9.086 -6.688 2.338 1 98.06 88 LEU B C 1
ATOM 1847 O O . LEU B 1 88 ? -8.133 -5.914 2.266 1 98.06 88 LEU B O 1
ATOM 1851 N N . HIS B 1 89 ? -8.938 -7.984 2.34 1 98.44 89 HIS B N 1
ATOM 1852 C CA . HIS B 1 89 ? -7.711 -8.648 1.903 1 98.44 89 HIS B CA 1
ATOM 1853 C C . HIS B 1 89 ? -7.953 -9.477 0.648 1 98.44 89 HIS B C 1
ATOM 1855 O O . HIS B 1 89 ? -9.047 -10.023 0.458 1 98.44 89 HIS B O 1
ATOM 1861 N N . GLY B 1 90 ? -6.922 -9.578 -0.171 1 98.06 90 GLY B N 1
ATOM 1862 C CA . GLY B 1 90 ? -7.105 -10.453 -1.316 1 98.06 90 GLY B CA 1
ATOM 1863 C C . GLY B 1 90 ? -6.043 -10.273 -2.383 1 98.06 90 GLY B C 1
ATOM 1864 O O . GLY B 1 90 ? -5.078 -9.531 -2.186 1 98.06 90 GLY B O 1
ATOM 1865 N N . CYS B 1 91 ? -6.23 -11.086 -3.449 1 97.25 91 CYS B N 1
ATOM 1866 C CA . CYS B 1 91 ? -5.43 -10.945 -4.664 1 97.25 91 CYS B CA 1
ATOM 1867 C C . CYS B 1 91 ? -5.879 -9.734 -5.473 1 97.25 91 CYS B C 1
ATOM 1869 O O . CYS B 1 91 ? -7.078 -9.469 -5.586 1 97.25 91 CYS B O 1
ATOM 1871 N N . VAL B 1 92 ? -4.918 -9.023 -6 1 96.88 92 VAL B N 1
ATOM 1872 C CA . VAL B 1 92 ? -5.262 -7.918 -6.895 1 96.88 92 VAL B CA 1
ATOM 1873 C C . VAL B 1 92 ? -4.32 -7.914 -8.094 1 96.88 92 VAL B C 1
ATOM 1875 O O . VAL B 1 92 ? -3.152 -8.289 -7.98 1 96.88 92 VAL B O 1
ATOM 1878 N N . HIS B 1 93 ? -4.938 -7.496 -9.25 1 94.25 93 HIS B N 1
ATOM 1879 C CA . HIS B 1 93 ? -4.055 -7.23 -10.375 1 94.25 93 HIS B CA 1
ATOM 1880 C C . HIS B 1 93 ? -3.133 -6.051 -10.086 1 94.25 93 HIS B C 1
ATOM 1882 O O . HIS B 1 93 ? -3.561 -5.047 -9.516 1 94.25 93 HIS B O 1
ATOM 1888 N N . SER B 1 94 ? -1.897 -6.199 -10.508 1 88.94 94 SER B N 1
ATOM 1889 C CA . SER B 1 94 ? -0.884 -5.215 -10.148 1 88.94 94 SER B CA 1
ATOM 1890 C C . SER B 1 94 ? -1.213 -3.844 -10.734 1 88.94 94 SER B C 1
ATOM 1892 O O . SER B 1 94 ? -0.801 -2.816 -10.188 1 88.94 94 SER B O 1
ATOM 1894 N N . ASP B 1 95 ? -1.997 -3.74 -11.805 1 88.56 95 ASP B N 1
ATOM 1895 C CA . ASP B 1 95 ? -2.26 -2.477 -12.484 1 88.56 95 ASP B CA 1
ATOM 1896 C C . ASP B 1 95 ? -3.5 -1.792 -11.922 1 88.56 95 ASP B C 1
ATOM 1898 O O . ASP B 1 95 ? -3.848 -0.684 -12.328 1 88.56 95 ASP B O 1
ATOM 1902 N N . VAL B 1 96 ? -4.184 -2.348 -10.969 1 92.81 96 VAL B N 1
ATOM 1903 C CA . VAL B 1 96 ? -5.379 -1.768 -10.359 1 92.81 96 VAL B CA 1
ATOM 1904 C C . VAL B 1 96 ? -4.98 -0.633 -9.414 1 92.81 96 VAL B C 1
ATOM 1906 O O . VAL B 1 96 ? -5.777 0.266 -9.148 1 92.81 96 VAL B O 1
ATOM 1909 N N . SER B 1 97 ? -3.783 -0.637 -8.906 1 90.81 97 SER B N 1
ATOM 1910 C CA . SER B 1 97 ? -3.301 0.396 -7.996 1 90.81 97 SER B CA 1
ATOM 1911 C C . SER B 1 97 ? -4.277 0.613 -6.844 1 90.81 97 SER B C 1
ATOM 1913 O O . SER B 1 97 ? -4.684 1.745 -6.57 1 90.81 97 SER B O 1
ATOM 1915 N N . ALA B 1 98 ? -4.508 -0.399 -6.094 1 95.62 98 ALA B N 1
ATOM 1916 C CA . ALA B 1 98 ? -5.59 -0.431 -5.113 1 95.62 98 ALA B CA 1
ATOM 1917 C C . ALA B 1 98 ? -5.406 0.653 -4.055 1 95.62 98 ALA B C 1
ATOM 1919 O O . ALA B 1 98 ? -6.371 1.302 -3.645 1 95.62 98 ALA B O 1
ATOM 1920 N N . CYS B 1 99 ? -4.23 0.965 -3.645 1 95.31 99 CYS B N 1
ATOM 1921 C CA . CYS B 1 99 ? -3.988 1.885 -2.539 1 95.31 99 CYS B CA 1
ATOM 1922 C C . CYS B 1 99 ? -4.102 3.334 -2.998 1 95.31 99 CYS B C 1
ATOM 1924 O O . CYS B 1 99 ? -4.113 4.25 -2.176 1 95.31 99 CYS B O 1
ATOM 1926 N N . ALA B 1 100 ? -4.234 3.5 -4.234 1 91.44 100 ALA B N 1
ATOM 1927 C CA . ALA B 1 100 ? -4.34 4.859 -4.766 1 91.44 100 ALA B CA 1
ATOM 1928 C C . ALA B 1 100 ? -5.781 5.188 -5.145 1 91.44 100 ALA B C 1
ATOM 1930 O O . ALA B 1 100 ? -6.09 6.32 -5.52 1 91.44 100 ALA B O 1
ATOM 1931 N N . LEU B 1 101 ? -6.602 4.254 -5.074 1 93.81 101 LEU B N 1
ATOM 1932 C CA . LEU B 1 101 ? -7.988 4.465 -5.473 1 93.81 101 LEU B CA 1
ATOM 1933 C C . LEU B 1 101 ? -8.68 5.453 -4.539 1 93.81 101 LEU B C 1
ATOM 1935 O O . LEU B 1 101 ? -8.57 5.336 -3.314 1 93.81 101 LEU B O 1
ATOM 1939 N N . PRO B 1 102 ? -9.359 6.387 -5.137 1 91.81 102 PRO B N 1
ATOM 1940 C CA . PRO B 1 102 ? -10.125 7.297 -4.281 1 91.81 102 PRO B CA 1
ATOM 1941 C C . PRO B 1 102 ? -11.43 6.68 -3.789 1 91.81 102 PRO B C 1
ATOM 1943 O O . PRO B 1 102 ? -12.094 5.957 -4.535 1 91.81 102 PRO B O 1
ATOM 1946 N N . LEU B 1 103 ? -11.719 7.012 -2.539 1 94.88 103 LEU B N 1
ATOM 1947 C CA . LEU B 1 103 ? -13.047 6.664 -2.035 1 94.88 103 LEU B CA 1
ATOM 1948 C C . LEU B 1 103 ? -14.125 7.426 -2.789 1 94.88 103 LEU B C 1
ATOM 1950 O O . LEU B 1 103 ? -13.914 8.57 -3.205 1 94.88 103 LEU B O 1
ATOM 1954 N N . LYS B 1 104 ? -15.281 6.723 -2.99 1 96.25 104 LYS B N 1
ATOM 1955 C CA . LYS B 1 104 ? -16.453 7.469 -3.441 1 96.25 104 LYS B CA 1
ATOM 1956 C C . LYS B 1 104 ? -16.781 8.609 -2.484 1 96.25 104 LYS B C 1
ATOM 1958 O O . LYS B 1 104 ? -16.531 8.508 -1.281 1 96.25 104 LYS B O 1
ATOM 1963 N N . ALA B 1 105 ? -17.406 9.648 -2.98 1 93.88 105 ALA B N 1
ATOM 1964 C CA . ALA B 1 105 ? -17.625 10.898 -2.258 1 93.88 105 ALA B CA 1
ATOM 1965 C C . ALA B 1 105 ? -18.438 10.648 -0.985 1 93.88 105 ALA B C 1
ATOM 1967 O O 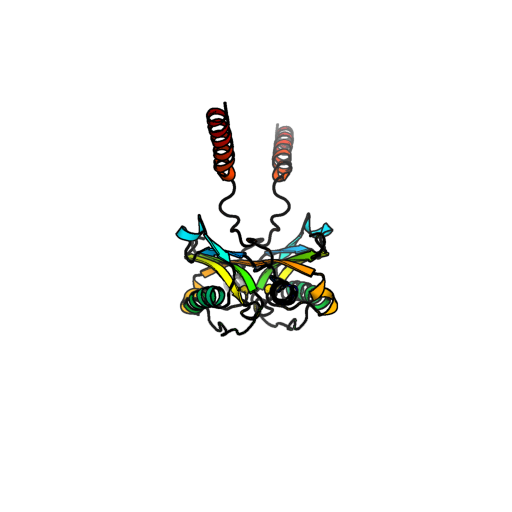. ALA B 1 105 ? -18.188 11.273 0.048 1 93.88 105 ALA B O 1
ATOM 1968 N N . GLN B 1 106 ? -19.359 9.805 -1.002 1 93.94 106 GLN B N 1
ATOM 1969 C CA . GLN B 1 106 ? -20.25 9.562 0.124 1 93.94 106 GLN B CA 1
ATOM 1970 C C . GLN B 1 106 ? -19.5 8.977 1.312 1 93.94 106 GLN B C 1
ATOM 1972 O O . GLN B 1 106 ? -19.953 9.055 2.451 1 93.94 106 GLN B O 1
ATOM 1977 N N . TYR B 1 107 ? -18.344 8.398 1.051 1 94.31 107 TYR B N 1
ATOM 1978 C CA . TYR B 1 107 ? -17.578 7.773 2.125 1 94.31 107 TYR B CA 1
ATOM 1979 C C . TYR B 1 107 ? -16.375 8.625 2.504 1 94.31 107 TYR B C 1
ATOM 1981 O O . TYR B 1 107 ? -15.797 8.461 3.584 1 94.31 107 TYR B O 1
ATOM 1989 N N . SER B 1 108 ? -15.898 9.453 1.641 1 90.25 108 SER B N 1
ATOM 1990 C CA . SER B 1 108 ? -14.617 10.141 1.746 1 90.25 108 SER B CA 1
ATOM 1991 C C . SER B 1 108 ? -14.586 11.078 2.945 1 90.25 108 SER B C 1
ATOM 1993 O O . SER B 1 108 ? -13.523 11.375 3.484 1 90.25 108 SER B O 1
ATOM 1995 N N . TYR B 1 109 ? -15.719 11.547 3.389 1 88.31 109 TYR B N 1
ATOM 1996 C CA . TYR B 1 109 ? -15.758 12.492 4.496 1 88.31 109 TYR B CA 1
ATOM 1997 C C . TYR B 1 109 ? -15.703 11.773 5.836 1 88.31 109 TYR B C 1
ATOM 1999 O O . TYR B 1 109 ? -15.195 12.32 6.82 1 88.31 109 TYR B O 1
ATOM 2007 N N . ALA B 1 110 ? -16.141 10.578 5.852 1 92.62 110 ALA B N 1
ATOM 2008 C CA . ALA B 1 110 ? -16.312 9.891 7.129 1 92.62 110 ALA B CA 1
ATOM 2009 C C . ALA B 1 110 ? -15.203 8.859 7.336 1 92.62 110 ALA B C 1
ATOM 2011 O O . ALA B 1 110 ? -14.945 8.43 8.469 1 92.62 110 ALA B O 1
ATOM 2012 N N . TRP B 1 111 ? -14.609 8.508 6.254 1 93.75 111 TRP B N 1
ATOM 2013 C CA . TRP B 1 111 ? -13.656 7.406 6.367 1 93.75 111 TRP B CA 1
ATOM 2014 C C . TRP B 1 111 ? -12.227 7.902 6.172 1 93.75 111 TRP B C 1
ATOM 2016 O O . TRP B 1 111 ? -11.992 8.852 5.426 1 93.75 111 TRP B O 1
ATOM 2026 N N . ARG B 1 112 ? -11.32 7.234 6.914 1 90.56 112 ARG B N 1
ATOM 2027 C CA . ARG B 1 112 ? -9.883 7.441 6.777 1 90.56 112 ARG B CA 1
ATOM 2028 C C . ARG B 1 112 ? -9.172 6.141 6.422 1 90.56 112 ARG B C 1
ATOM 2030 O O . ARG B 1 112 ? -9.477 5.086 6.984 1 90.56 112 ARG B O 1
ATOM 2037 N N . LYS B 1 113 ? -8.32 6.246 5.457 1 93.75 113 LYS B N 1
ATOM 2038 C CA . LYS B 1 113 ? -7.488 5.086 5.16 1 93.75 113 LYS B CA 1
ATOM 2039 C C . LYS B 1 113 ? -6.508 4.805 6.293 1 93.75 113 LYS B C 1
ATOM 2041 O O . LYS B 1 113 ? -5.469 5.461 6.402 1 93.75 113 LYS B O 1
ATOM 2046 N N . ASN B 1 114 ? -6.809 3.852 7.051 1 94.12 114 ASN B N 1
ATOM 2047 C CA . ASN B 1 114 ? -5.957 3.465 8.172 1 94.12 114 ASN B CA 1
ATOM 2048 C C . ASN B 1 114 ? -4.699 2.746 7.699 1 94.12 114 ASN B C 1
ATOM 2050 O O . ASN B 1 114 ? -3.598 3.041 8.172 1 94.12 114 ASN B O 1
ATOM 2054 N N . LYS B 1 115 ? -4.922 1.876 6.777 1 94.44 115 LYS B N 1
ATOM 2055 C CA . LYS B 1 115 ? -3.785 1.129 6.242 1 94.44 115 LYS B CA 1
ATOM 2056 C C . LYS B 1 115 ? -4.137 0.477 4.906 1 94.44 115 LYS B C 1
ATOM 2058 O O . LYS B 1 115 ? -5.199 -0.133 4.77 1 94.44 115 LYS B O 1
ATOM 2063 N N . CYS B 1 116 ? -3.244 0.657 3.939 1 97.31 116 CYS B N 1
ATOM 2064 C CA . CYS B 1 116 ? -3.285 -0.053 2.666 1 97.31 116 CYS B CA 1
ATOM 2065 C C . CYS B 1 116 ? -1.922 -0.647 2.328 1 97.31 116 CYS B C 1
ATOM 2067 O O . CYS B 1 116 ? -0.939 0.083 2.189 1 97.31 116 CYS B O 1
ATOM 2069 N N . VAL B 1 117 ? -1.896 -1.961 2.246 1 96.38 117 VAL B N 1
ATOM 2070 C CA . VAL B 1 117 ? -0.647 -2.684 2.029 1 96.38 117 VAL B CA 1
ATOM 2071 C C . VAL B 1 117 ? -0.699 -3.412 0.687 1 96.38 117 VAL B C 1
ATOM 2073 O O . VAL B 1 117 ? -1.681 -4.094 0.38 1 96.38 117 VAL B O 1
ATOM 2076 N N . ILE B 1 118 ? 0.345 -3.252 -0.116 1 96.31 118 ILE B N 1
ATOM 2077 C CA . ILE B 1 118 ? 0.599 -4.051 -1.31 1 96.31 118 ILE B CA 1
ATOM 2078 C C . ILE B 1 118 ? 1.918 -4.805 -1.156 1 96.31 118 ILE B C 1
ATOM 2080 O O . ILE B 1 118 ? 2.926 -4.223 -0.744 1 96.31 118 ILE B O 1
ATOM 2084 N N . CYS B 1 119 ? 1.897 -6.141 -1.468 1 93.88 119 CYS B N 1
ATOM 2085 C CA . CYS B 1 119 ? 3.123 -6.93 -1.389 1 93.88 119 CYS B CA 1
ATOM 2086 C C . CYS B 1 119 ? 3.096 -8.086 -2.383 1 93.88 119 CYS B C 1
ATOM 2088 O O . CYS B 1 119 ? 2.029 -8.461 -2.875 1 93.88 119 CYS B O 1
ATOM 2090 N N . SER B 1 120 ? 4.254 -8.68 -2.676 1 92.62 120 SER B N 1
ATOM 2091 C CA . SER B 1 120 ? 4.328 -9.609 -3.797 1 92.62 120 SER B CA 1
ATOM 2092 C C . SER B 1 120 ? 4.855 -10.969 -3.354 1 92.62 120 SER B C 1
ATOM 2094 O O . SER B 1 120 ? 5.156 -11.828 -4.188 1 92.62 120 SER B O 1
ATOM 2096 N N . GLY B 1 121 ? 5.027 -11.234 -2.072 1 89.12 121 GLY B N 1
ATOM 2097 C CA . GLY B 1 121 ? 5.398 -12.539 -1.547 1 89.12 121 GLY B CA 1
ATOM 2098 C C . GLY B 1 121 ? 4.203 -13.352 -1.084 1 89.12 121 GLY B C 1
ATOM 2099 O O . GLY B 1 121 ? 3.105 -12.82 -0.92 1 89.12 121 GLY B O 1
ATOM 2100 N N . ASN B 1 122 ? 4.414 -14.664 -0.907 1 91.31 122 ASN B N 1
ATOM 2101 C CA . ASN B 1 122 ? 3.328 -15.523 -0.434 1 91.31 122 ASN B CA 1
ATOM 2102 C C . ASN B 1 122 ? 2.84 -15.094 0.948 1 91.31 122 ASN B C 1
ATOM 2104 O O . ASN B 1 122 ? 3.645 -14.898 1.86 1 91.31 122 ASN B O 1
ATOM 2108 N N . ASN B 1 123 ? 1.498 -14.914 1.023 1 94.38 123 ASN B N 1
ATOM 2109 C CA . ASN B 1 123 ? 0.801 -14.672 2.281 1 94.38 123 ASN B CA 1
ATOM 2110 C C . ASN B 1 123 ? 1.39 -13.477 3.027 1 94.38 123 ASN B C 1
ATOM 2112 O O . ASN B 1 123 ? 1.459 -13.477 4.258 1 94.38 123 ASN B O 1
ATOM 2116 N N . CYS B 1 124 ? 1.86 -12.539 2.268 1 91.81 124 CYS B N 1
ATOM 2117 C CA . CYS B 1 124 ? 2.572 -11.398 2.846 1 91.81 124 CYS B CA 1
ATOM 2118 C C . CYS B 1 124 ? 1.596 -10.359 3.377 1 91.81 124 CYS B C 1
ATOM 2120 O O . CYS B 1 124 ? 2 -9.414 4.055 1 91.81 124 CYS B O 1
ATOM 2122 N N . ASN B 1 125 ? 0.315 -10.406 3.098 1 95.25 125 ASN B N 1
ATOM 2123 C CA . ASN B 1 125 ? -0.65 -9.375 3.469 1 95.25 125 ASN B CA 1
ATOM 2124 C C . ASN B 1 125 ? -1.385 -9.734 4.758 1 95.25 125 ASN B C 1
ATOM 2126 O O . ASN B 1 125 ? -2.564 -9.406 4.914 1 95.25 125 ASN B O 1
ATOM 2130 N N . LYS B 1 126 ? -0.625 -10.352 5.605 1 85.69 126 LYS B N 1
ATOM 2131 C CA . LYS B 1 126 ? -1.257 -10.711 6.871 1 85.69 126 LYS B CA 1
ATOM 2132 C C . LYS B 1 126 ? -1.48 -9.484 7.746 1 85.69 126 LYS B C 1
ATOM 2134 O O . LYS B 1 126 ? -0.667 -8.555 7.746 1 85.69 126 LYS B O 1
ATOM 2139 N N . SER B 1 127 ? -2.688 -9.117 8.078 1 63.84 127 SER B N 1
ATOM 2140 C CA . SER B 1 127 ? -2.99 -7.988 8.945 1 63.84 127 SER B CA 1
ATOM 2141 C C . SER B 1 127 ? -2.23 -8.094 10.266 1 63.84 127 SER B C 1
ATOM 2143 O O . SER B 1 127 ? -2.061 -9.188 10.812 1 63.84 127 SER B O 1
ATOM 2145 N N . PRO B 1 128 ? -1.297 -7.082 10.688 1 48.91 128 PRO B N 1
ATOM 2146 C CA . PRO B 1 128 ? -0.779 -7.117 12.055 1 48.91 128 PRO B CA 1
ATOM 2147 C C . PRO B 1 128 ? -1.861 -7.418 13.094 1 48.91 128 PRO B C 1
ATOM 2149 O O . PRO B 1 128 ? -1.596 -7.391 14.297 1 48.91 128 PRO B O 1
ATOM 2152 N N . ALA B 1 129 ? -2.949 -7.285 12.781 1 38.56 129 ALA B N 1
ATOM 2153 C CA . ALA B 1 129 ? -3.748 -7.344 14 1 38.56 129 ALA B CA 1
ATOM 2154 C C . ALA B 1 129 ? -3.289 -8.484 14.906 1 38.56 129 ALA B C 1
ATOM 2156 O O . ALA B 1 129 ? -3.205 -8.32 16.125 1 38.56 129 ALA B O 1
ATOM 2157 N N . GLY B 1 130 ? -3.705 -9.742 14.508 1 35.28 130 GLY B N 1
ATOM 2158 C CA . GLY B 1 130 ? -3.758 -10.82 15.492 1 35.28 130 GLY B CA 1
ATOM 2159 C C . GLY B 1 130 ? -2.389 -11.352 15.867 1 35.28 130 GLY B C 1
ATOM 2160 O O . GLY B 1 130 ? -1.725 -11.992 15.047 1 35.28 130 GLY B O 1
ATOM 2161 N N . LYS B 1 131 ? -1.465 -10.57 16.375 1 33.5 131 LYS B N 1
ATOM 2162 C CA . LYS B 1 131 ? -0.346 -11.273 17 1 33.5 131 LYS B CA 1
ATOM 2163 C C . LYS B 1 131 ? -0.702 -12.734 17.281 1 33.5 131 LYS B C 1
ATOM 2165 O O . LYS B 1 131 ? -0.014 -13.648 16.812 1 33.5 131 LYS B O 1
ATOM 2170 N N . MET B 1 132 ? -0.67 -12.961 18.641 1 29.64 132 MET B N 1
ATOM 2171 C CA . MET B 1 132 ? 0.074 -13.891 19.484 1 29.64 132 MET B CA 1
ATOM 2172 C C . MET B 1 132 ? -0.521 -15.289 19.406 1 29.64 132 MET B C 1
ATOM 2174 O O . MET B 1 132 ? -0.066 -16.203 20.109 1 29.64 132 MET B O 1
ATOM 2178 N N . SER B 1 133 ? -1.747 -15.406 19.031 1 28.17 133 SER B N 1
ATOM 2179 C CA . SER B 1 133 ? -2.002 -16.688 19.672 1 28.17 133 SER B CA 1
ATOM 2180 C C . SER B 1 133 ? -1.316 -17.828 18.906 1 28.17 133 SER B C 1
ATOM 2182 O O . SER B 1 133 ? -1.879 -18.375 17.953 1 28.17 133 SER B O 1
ATOM 2184 N N . SER B 1 134 ? -0.264 -17.531 18.219 1 30.38 134 SER B N 1
ATOM 2185 C CA . SER B 1 134 ? 0.377 -18.719 17.672 1 30.38 134 SER B CA 1
ATOM 2186 C C . SER B 1 134 ? 0.523 -19.812 18.734 1 30.38 134 SER B C 1
ATOM 2188 O O . SER B 1 134 ? 1.194 -20.812 18.5 1 30.38 134 SER B O 1
ATOM 2190 N N . SER B 1 135 ? 0.174 -19.422 19.922 1 28.78 135 SER B N 1
ATOM 2191 C CA . SER B 1 135 ? 0.463 -20.453 20.922 1 28.78 135 SER B CA 1
ATOM 2192 C C . SER B 1 135 ? -0.236 -21.766 20.562 1 28.78 135 SER B C 1
ATOM 2194 O O . SER B 1 135 ? 0.058 -22.812 21.141 1 28.78 135 SER B O 1
ATOM 2196 N N . VAL B 1 136 ? -1.246 -21.656 19.781 1 27.31 136 VAL B N 1
ATOM 2197 C CA . VAL B 1 136 ? -2.049 -22.859 19.984 1 27.31 136 VAL B CA 1
ATOM 2198 C C . VAL B 1 136 ? -1.487 -24 19.141 1 27.31 136 VAL B C 1
ATOM 2200 O O . VAL B 1 136 ? -1.661 -25.172 19.469 1 27.31 136 VAL B O 1
ATOM 2203 N N . TYR B 1 137 ? -0.93 -23.672 17.969 1 29.44 137 TYR B N 1
ATOM 2204 C CA . TYR B 1 137 ? -0.811 -24.906 17.188 1 29.44 137 TYR B CA 1
ATOM 2205 C C . TYR B 1 137 ? 0.435 -25.688 17.594 1 29.44 137 TYR B C 1
ATOM 2207 O O . TYR B 1 137 ? 0.68 -26.781 17.078 1 29.44 137 TYR B O 1
ATOM 2215 N N . THR B 1 138 ? 1.364 -25.016 18.312 1 29.7 138 THR B N 1
ATOM 2216 C CA . THR B 1 138 ? 2.52 -25.812 18.703 1 29.7 138 THR B CA 1
ATOM 2217 C C . THR B 1 138 ? 2.078 -27.078 19.422 1 29.7 138 THR B C 1
ATOM 2219 O O . THR B 1 138 ? 2.779 -28.094 19.406 1 29.7 138 THR B O 1
ATOM 2222 N N . ILE B 1 139 ? 0.88 -26.953 20.078 1 29.27 139 ILE B N 1
ATOM 2223 C CA . ILE B 1 139 ? 0.582 -28.047 21 1 29.27 139 ILE B CA 1
ATOM 2224 C C . ILE B 1 139 ? 0.105 -29.266 20.203 1 29.27 139 ILE B C 1
ATOM 2226 O O . ILE B 1 139 ? 0.363 -30.406 20.594 1 29.27 139 ILE B O 1
ATOM 2230 N N . ALA B 1 140 ? -0.451 -28.984 19 1 30.64 140 ALA B N 1
ATOM 2231 C CA . ALA B 1 140 ? -1.164 -30.141 18.484 1 30.64 140 ALA B CA 1
ATOM 2232 C C . ALA B 1 140 ? -0.192 -31.156 17.891 1 30.64 140 ALA B C 1
ATOM 2234 O O . ALA B 1 140 ? -0.431 -32.375 17.969 1 30.64 140 ALA B O 1
ATOM 2235 N N . ALA B 1 141 ? 0.902 -30.625 17.359 1 31.45 141 ALA B N 1
ATOM 2236 C CA . ALA B 1 141 ? 1.707 -31.609 16.641 1 31.45 141 ALA B CA 1
ATOM 2237 C C . ALA B 1 141 ? 2.357 -32.594 17.609 1 31.45 141 ALA B C 1
ATOM 2239 O O . ALA B 1 141 ? 2.857 -33.656 17.203 1 31.45 141 ALA B O 1
ATOM 2240 N N . ALA B 1 142 ? 2.459 -32.094 18.891 1 31.61 142 ALA B N 1
ATOM 2241 C CA . ALA B 1 142 ? 3.182 -33.031 19.766 1 31.61 142 ALA B CA 1
ATOM 2242 C C . ALA B 1 142 ? 2.396 -34.312 19.984 1 31.61 142 ALA B C 1
ATOM 2244 O O . ALA B 1 142 ? 2.982 -35.375 20.125 1 31.61 142 ALA B O 1
ATOM 2245 N N . THR B 1 143 ? 1.035 -34.094 19.953 1 33.78 143 THR B N 1
ATOM 2246 C CA . THR B 1 143 ? 0.284 -35.25 20.453 1 33.78 143 THR B CA 1
ATOM 2247 C C . THR B 1 143 ? 0.221 -36.344 19.375 1 33.78 143 THR B C 1
ATOM 2249 O O . THR B 1 143 ? 0.061 -37.531 19.703 1 33.78 143 THR B O 1
ATOM 2252 N N . LEU B 1 144 ? 0.325 -35.906 18.125 1 35.5 144 LEU B N 1
ATOM 2253 C CA . LEU B 1 144 ? 0.046 -37 17.172 1 35.5 144 LEU B CA 1
ATOM 2254 C C . LEU B 1 144 ? 1.207 -37.969 17.109 1 35.5 144 LEU B C 1
ATOM 2256 O O . LEU B 1 144 ? 1.053 -39.094 16.609 1 35.5 144 LEU B O 1
ATOM 2260 N N . GLY B 1 145 ? 2.359 -37.438 17.484 1 33.88 145 GLY B N 1
ATOM 2261 C CA . GLY B 1 145 ? 3.498 -38.344 17.438 1 33.88 145 GLY B CA 1
ATOM 2262 C C . GLY B 1 145 ? 3.324 -39.562 18.297 1 33.88 145 GLY B C 1
ATOM 2263 O O . GLY B 1 145 ? 3.844 -40.656 17.984 1 33.88 145 GLY B O 1
ATOM 2264 N N . LEU B 1 146 ? 2.584 -39.281 19.375 1 36.97 146 LEU B N 1
ATOM 2265 C CA . LEU B 1 146 ? 2.537 -40.375 20.328 1 36.97 146 LEU B CA 1
ATOM 2266 C C . LEU B 1 146 ? 1.718 -41.531 19.781 1 36.97 146 LEU B C 1
ATOM 2268 O O . LEU B 1 146 ? 1.981 -42.719 20.094 1 36.97 146 LEU B O 1
ATOM 2272 N N . LEU B 1 147 ? 0.771 -41.125 18.922 1 35.97 147 LEU B N 1
ATOM 2273 C CA . LEU B 1 147 ? -0.142 -42.219 18.594 1 35.97 147 LEU B CA 1
ATOM 2274 C C . LEU B 1 147 ? 0.512 -43.219 17.641 1 35.97 147 LEU B C 1
ATOM 2276 O O . LEU B 1 147 ? 0.282 -44.438 17.734 1 35.97 147 LEU B O 1
ATOM 2280 N N . LEU B 1 148 ? 1.297 -42.656 16.781 1 38.38 148 LEU B N 1
ATOM 2281 C CA . LEU B 1 148 ? 1.782 -43.594 15.781 1 38.38 148 LEU B CA 1
ATOM 2282 C C . LEU B 1 148 ? 2.777 -44.562 16.406 1 38.38 148 LEU B C 1
ATOM 2284 O O . LEU B 1 148 ? 3.043 -45.625 15.836 1 38.38 148 LEU B O 1
ATOM 2288 N N . VAL B 1 149 ? 3.375 -44.094 17.453 1 42.19 149 VAL B N 1
ATOM 2289 C CA . VAL B 1 149 ? 4.34 -45.031 18 1 42.19 149 VAL B CA 1
ATOM 2290 C C . VAL B 1 149 ? 3.625 -46.312 18.438 1 42.19 149 VAL B C 1
ATOM 2292 O O . VAL B 1 149 ? 4.168 -47.406 18.312 1 42.19 149 VAL B O 1
ATOM 2295 N N . LYS B 1 150 ? 2.344 -46.188 18.906 1 42.41 150 LYS B N 1
ATOM 2296 C CA . LYS B 1 150 ? 1.766 -47.406 19.469 1 42.41 150 LYS B CA 1
ATOM 2297 C C . LYS B 1 150 ? 1.459 -48.438 18.391 1 42.41 150 LYS B C 1
ATOM 2299 O O . LYS B 1 150 ? 1.292 -49.625 18.688 1 42.41 150 LYS B O 1
ATOM 2304 N N . ILE B 1 151 ? 1.1 -47.938 17.188 1 40.56 151 ILE B N 1
ATOM 2305 C CA . ILE B 1 151 ? 0.645 -49.031 16.344 1 40.56 151 ILE B CA 1
ATOM 2306 C C . ILE B 1 151 ? 1.821 -49.938 15.992 1 40.56 151 ILE B C 1
ATOM 2308 O O . ILE B 1 151 ? 1.673 -51.156 15.953 1 40.56 151 ILE B O 1
ATOM 2312 N N . TYR B 1 152 ? 3.029 -49.344 15.695 1 42.47 152 TYR B N 1
ATOM 2313 C CA . TYR B 1 152 ? 4.055 -50.281 15.242 1 42.47 152 TYR B CA 1
ATOM 2314 C C . TYR B 1 152 ? 4.789 -50.906 16.422 1 42.47 152 TYR B C 1
ATOM 2316 O O . TYR B 1 152 ? 5.695 -51.719 16.234 1 42.47 152 TYR B O 1
ATOM 2324 N N . ALA B 1 153 ? 4.387 -50.562 17.625 1 35.56 153 ALA B N 1
ATOM 2325 C CA . ALA B 1 153 ? 5 -51.438 18.609 1 35.56 153 ALA B CA 1
ATOM 2326 C C . ALA B 1 153 ? 4.23 -52.75 18.75 1 35.56 153 ALA B C 1
ATOM 2328 O O . ALA B 1 153 ? 3.004 -52.75 18.609 1 35.56 153 ALA B O 1
#

Foldseek 3Di:
DVVVVVVVVVVVVVPVPVVPVFAKAWWDWFPVCLVPTDIDGDDLVFQVVLLVSLVVWFPPQDDDPAPAKKWKWWWKAFPPPRHTDTITTTIHRPVRPSVPTHTDPVCNVGIDGPDMDIGRHHHPRRPVPDPDPVVPPVPPVVVVVVVVVVVVD/DVVVVVVVVVVVVPPVPVVPVFAKAWWDWFPVCLVPTDIDGDDLVFQVVLLVSLVVWFPPQDDDPAPAKKWKWWWKAFPPPRHTDTITITIHRPVRPSVPTHTDPVCNVGIDTPDMDIGRHHHPRRPVPDPDPVVPPVPPVVVVVVVVVVVVD

Solvent-accessible surface area (backbone atoms only — not comparable to full-atom values): 17052 Å² total; per-residue (Å²): 124,67,71,68,56,54,59,58,53,57,60,57,60,61,64,61,55,74,67,64,78,68,51,31,19,35,32,28,76,34,66,76,47,51,75,68,50,43,81,41,70,53,44,72,67,50,16,48,52,40,48,54,60,47,46,73,53,29,47,85,67,59,88,75,84,60,91,49,68,27,21,28,26,37,34,28,18,30,67,89,75,65,46,79,73,43,27,41,31,17,30,31,41,48,84,49,30,72,80,43,49,46,58,33,74,91,46,50,82,49,45,35,51,57,36,24,37,43,21,61,49,68,50,58,39,63,69,79,73,78,65,70,77,60,63,58,64,67,58,56,62,59,59,57,57,58,54,58,53,58,68,80,95,124,67,71,70,56,53,59,57,54,58,60,58,61,62,65,63,54,75,68,66,78,68,51,30,17,33,33,28,77,34,66,75,48,51,76,67,50,43,81,40,70,56,43,72,66,51,16,48,52,40,49,54,60,45,47,74,54,29,45,86,68,59,88,74,84,60,89,48,66,28,22,30,27,38,33,29,19,32,67,90,75,65,45,78,73,47,26,40,30,17,30,32,42,49,82,47,32,73,80,42,50,47,58,34,74,90,46,49,81,49,45,36,51,58,36,23,37,43,21,61,48,68,50,56,37,62,70,77,74,78,66,67,77,63,65,60,63,69,57,56,65,60,57,58,58,57,55,59,53,57,69,81,95

Secondary structure (DSSP, 8-state):
--HHHHHHHHHHHHT--------EEEEBSSTTGGGSPEEEE--HHHHHHHHHHHHHHBS-------S-EEEEEEEEEETTT--EEEEEEEEEEGGG-GGGPPBPHHHHTTEEEEEEEEE-STT----TT--STTHHHHHHHHHHHHHHHHHH-/--HHHHHHHHHHHHT--------EEEEBSSTTGGGSPEEEE--HHHHHHHHHHHHHHBS-------S-EEEEEEEEEETTT--EEEEEEEEEEGGG-GGGPPBPHHHHTTEEEEEEEEE-STT----TT--STTHHHHHHHHHHHHHHHHHH-

pLDDT: mean 77.01, std 26.02, range [26.89, 98.44]

Sequence (306 aa):
MYKKVLTVSVLLAFICVRLAASLSCYTCVNPNDCKKPKQTTCTTAAANVTSDYLRVYHDNVRNSSSSRFDCLALQYTHSNNNTVTYQLHGCVHSDVSACALPLKAQYSYAWRKNKCVICSGNNCNKSPAGKMSSSVYTIAAATLGLLLVKIYAMYKKVLTVSVLLAFICVRLAASLSCYTCVNPNDCKKPKQTTCTTAAANVTSDYLRVYHDNVRNSSSSRFDCLALQYTHSNNNTVTYQLHGCVHSDVSACALPLKAQYSYAWRKNKCVICSGNNCNKSPAGKMSSSVYTIAAATLGLLLVKIYA

Radius of gyration: 25.8 Å; Cα contacts (8 Å, |Δi|>4): 540; chains: 2; bounding box: 40×106×79 Å